Protein AF-A0A1X2G363-F1 (afdb_monomer)

Sequence (254 aa):
MNCLKILRSSNQPKQTAALLKTRTLFTSAPSLSQDEQPHVQENCTAELPSEPVRVSRRRRKFHEWVKNDGDKFTRSSEGTTNYLGANPFPNNPLFQPRPPLSDAKREELYQLYVSDPNTWSIRQLAVRFGYSLKRIEAILKLKVTEKEQEAKGVPLQRQFTKGMEQYMGADQPVEQLQEPLIDIFPNVGKPRMQMLEESATFTTKDASEVLNRKPYRQLEKRAIALEEAKFESHETLRQGGSKYLILDTSKSNN

Mean predicted aligned error: 14.43 Å

Radius of gyration: 32.66 Å; Cα contacts (8 Å, |Δi|>4): 134; chains: 1; bounding box: 99×51×83 Å

InterPro domains:
  IPR021036 Small ribosomal subunit protein mS45 [PTHR28158] (12-221)

Organism: NCBI:txid101127

Structure (mmCIF, N/CA/C/O backbone):
data_AF-A0A1X2G363-F1
#
_entry.id   AF-A0A1X2G363-F1
#
loop_
_atom_site.group_PDB
_atom_site.id
_atom_site.type_symbol
_atom_site.label_atom_id
_atom_site.label_alt_id
_atom_site.label_comp_id
_atom_site.label_asym_id
_atom_site.label_entity_id
_atom_site.label_seq_id
_atom_site.pdbx_PDB_ins_code
_atom_site.Cartn_x
_atom_site.Cartn_y
_atom_site.Cartn_z
_atom_site.occupancy
_atom_site.B_iso_or_equiv
_atom_site.auth_seq_id
_atom_site.auth_comp_id
_atom_site.auth_asym_id
_atom_site.auth_atom_id
_atom_site.pdbx_PDB_model_num
ATOM 1 N N . MET A 1 1 ? 60.422 -36.045 4.630 1.00 39.97 1 MET A N 1
ATOM 2 C CA . MET A 1 1 ? 60.329 -34.582 4.793 1.00 39.97 1 MET A CA 1
ATOM 3 C C . MET A 1 1 ? 58.860 -34.179 4.852 1.00 39.97 1 MET A C 1
ATOM 5 O O . MET A 1 1 ? 58.140 -34.367 3.887 1.00 39.97 1 MET A O 1
ATOM 9 N N . ASN A 1 2 ? 58.451 -33.755 6.048 1.00 44.16 2 ASN A N 1
ATOM 10 C CA . ASN A 1 2 ? 57.339 -32.891 6.469 1.00 44.16 2 ASN A CA 1
ATOM 11 C C . ASN A 1 2 ? 56.008 -32.899 5.695 1.00 44.16 2 ASN A C 1
ATOM 13 O O . ASN A 1 2 ? 55.819 -32.179 4.721 1.00 44.16 2 ASN A O 1
ATOM 17 N N . CYS A 1 3 ? 55.035 -33.608 6.276 1.00 38.00 3 CYS A N 1
ATOM 18 C CA . CYS A 1 3 ? 53.606 -33.455 6.024 1.00 38.00 3 CYS A CA 1
ATOM 19 C C . CYS A 1 3 ? 53.019 -32.542 7.123 1.00 38.00 3 CYS A C 1
ATOM 21 O O . CYS A 1 3 ? 52.849 -32.966 8.267 1.00 38.00 3 CYS A O 1
ATOM 23 N N . LEU A 1 4 ? 52.784 -31.267 6.801 1.00 41.75 4 LEU A N 1
ATOM 24 C CA . LEU A 1 4 ? 52.178 -30.276 7.698 1.00 41.75 4 LEU A CA 1
ATOM 25 C C . LEU A 1 4 ? 50.659 -30.497 7.763 1.00 41.75 4 LEU A C 1
ATOM 27 O O . LEU A 1 4 ? 49.922 -30.144 6.845 1.00 41.75 4 LEU A O 1
ATOM 31 N N . LYS A 1 5 ? 50.188 -31.087 8.866 1.00 43.59 5 LYS A N 1
ATOM 32 C CA . LYS A 1 5 ? 48.764 -31.174 9.210 1.00 43.59 5 LYS A CA 1
ATOM 33 C C . LYS A 1 5 ? 48.329 -29.871 9.886 1.00 43.59 5 LYS A C 1
ATOM 35 O O . LYS A 1 5 ? 48.758 -29.575 10.997 1.00 43.59 5 LYS A O 1
ATOM 40 N N . ILE A 1 6 ? 47.460 -29.112 9.224 1.00 45.41 6 ILE A N 1
ATOM 41 C CA . ILE A 1 6 ? 46.777 -27.949 9.802 1.00 45.41 6 ILE A CA 1
ATOM 42 C C . ILE A 1 6 ? 45.598 -28.458 10.644 1.00 45.41 6 ILE A C 1
ATOM 44 O O . ILE A 1 6 ? 44.652 -29.048 10.122 1.00 45.41 6 ILE A O 1
ATOM 48 N N . LEU A 1 7 ? 45.670 -28.239 11.957 1.00 43.59 7 LEU A N 1
ATOM 49 C CA . LEU A 1 7 ? 44.605 -28.515 12.922 1.00 43.59 7 LEU A CA 1
ATOM 50 C C . LEU A 1 7 ? 43.469 -27.493 12.749 1.00 43.59 7 LEU A C 1
ATOM 52 O O . LEU A 1 7 ? 43.664 -26.295 12.947 1.00 43.59 7 LEU A O 1
ATOM 56 N N . ARG A 1 8 ? 42.265 -27.963 12.397 1.00 38.91 8 ARG A N 1
ATOM 57 C CA . ARG A 1 8 ? 41.034 -27.161 12.469 1.00 38.91 8 ARG A CA 1
ATOM 58 C C . ARG A 1 8 ? 40.574 -27.085 13.925 1.00 38.91 8 ARG A C 1
ATOM 60 O O . ARG A 1 8 ? 40.189 -28.093 14.508 1.00 38.91 8 ARG A O 1
ATOM 67 N N . SER A 1 9 ? 40.603 -25.880 14.486 1.00 39.00 9 SER A N 1
ATOM 68 C CA . SER A 1 9 ? 40.013 -25.560 15.787 1.00 39.00 9 SER A CA 1
ATOM 69 C C . SER A 1 9 ? 38.484 -25.592 15.685 1.00 39.00 9 SER A C 1
ATOM 71 O O . SER A 1 9 ? 37.873 -24.770 15.002 1.00 39.00 9 SER A O 1
ATOM 73 N N . SER A 1 10 ? 37.874 -26.586 16.329 1.00 39.94 10 SER A N 1
ATOM 74 C CA . SER A 1 10 ? 36.428 -26.713 16.511 1.00 39.94 10 SER A CA 1
ATOM 75 C C . SER A 1 10 ? 36.000 -25.840 17.692 1.00 39.94 10 SER A C 1
ATOM 77 O O . SER A 1 10 ? 36.157 -26.237 18.846 1.00 39.94 10 SER A O 1
ATOM 79 N N . ASN A 1 11 ? 35.439 -24.666 17.409 1.00 38.22 11 ASN A N 1
ATOM 80 C CA . ASN A 1 11 ? 34.808 -23.813 18.413 1.00 38.22 11 ASN A CA 1
ATOM 81 C C . ASN A 1 11 ? 33.332 -24.225 18.562 1.00 38.22 11 ASN A C 1
ATOM 83 O O . ASN A 1 11 ? 32.492 -23.872 17.737 1.00 38.22 11 ASN A O 1
ATOM 87 N N . GLN A 1 12 ? 33.029 -25.018 19.590 1.00 44.81 12 GLN A N 1
ATOM 88 C CA . GLN A 1 12 ? 31.664 -25.354 20.011 1.00 44.81 12 GLN A CA 1
ATOM 89 C C . GLN A 1 12 ? 31.206 -24.349 21.084 1.00 44.81 12 GLN A C 1
ATOM 91 O O . GLN A 1 12 ? 31.951 -24.120 22.043 1.00 44.81 12 GLN A O 1
ATOM 96 N N . PRO A 1 13 ? 30.000 -23.761 20.991 1.00 42.47 13 PRO A N 1
ATOM 97 C CA . PRO A 1 13 ? 29.452 -22.955 22.073 1.00 42.47 13 PRO A CA 1
ATOM 98 C C . PRO A 1 13 ? 28.960 -23.854 23.218 1.00 42.47 13 PRO A C 1
ATOM 100 O O . PRO A 1 13 ? 28.149 -24.759 23.029 1.00 42.47 13 PRO A O 1
ATOM 103 N N . LYS A 1 14 ? 29.446 -23.577 24.432 1.00 43.34 14 LYS A N 1
ATOM 104 C CA . LYS A 1 14 ? 28.974 -24.193 25.678 1.00 43.34 14 LYS A CA 1
ATOM 105 C C . LYS A 1 14 ? 27.525 -23.765 25.928 1.00 43.34 14 LYS A C 1
ATOM 107 O O . LYS A 1 14 ? 27.272 -22.596 26.206 1.00 43.34 14 LYS A O 1
ATOM 112 N N . GLN A 1 15 ? 26.587 -24.704 25.843 1.00 39.25 15 GLN A N 1
ATOM 113 C CA . GLN A 1 15 ? 25.217 -24.500 26.306 1.00 39.25 15 GLN A CA 1
ATOM 114 C C . GLN A 1 15 ? 25.206 -24.567 27.837 1.00 39.25 15 GLN A C 1
ATOM 116 O O . GLN A 1 15 ? 25.448 -25.618 28.427 1.00 39.25 15 GLN A O 1
ATOM 121 N N . THR A 1 16 ? 24.958 -23.437 28.492 1.00 42.84 16 THR A N 1
ATOM 122 C CA . THR A 1 16 ? 24.636 -23.384 29.917 1.00 42.84 16 THR A CA 1
ATOM 123 C C . THR A 1 16 ? 23.138 -23.631 30.082 1.00 42.84 16 THR A C 1
ATOM 125 O O . THR A 1 16 ? 22.306 -22.797 29.731 1.00 42.84 16 THR A O 1
ATOM 128 N N . ALA A 1 17 ? 22.780 -24.805 30.600 1.00 39.03 17 ALA A N 1
ATOM 129 C CA . ALA A 1 17 ? 21.407 -25.137 30.952 1.00 39.03 17 ALA A CA 1
ATOM 130 C C . ALA A 1 17 ? 20.969 -24.313 32.177 1.00 39.03 17 ALA A C 1
ATOM 132 O O . ALA A 1 17 ? 21.346 -24.610 33.310 1.00 39.03 17 ALA A O 1
ATOM 133 N N . ALA A 1 18 ? 20.185 -23.258 31.951 1.00 40.09 18 ALA A N 1
ATOM 134 C CA . ALA A 1 18 ? 19.474 -22.555 33.010 1.00 40.09 18 ALA A CA 1
ATOM 135 C C . ALA A 1 18 ? 18.173 -23.308 33.328 1.00 40.09 18 ALA A C 1
ATOM 137 O O . ALA A 1 18 ? 17.283 -23.443 32.489 1.00 40.09 18 ALA A O 1
ATOM 138 N N . LEU A 1 19 ? 18.088 -23.813 34.557 1.00 40.41 19 LEU A N 1
ATOM 139 C CA . LEU A 1 19 ? 16.942 -24.509 35.131 1.00 40.41 19 LEU A CA 1
ATOM 140 C C . LEU A 1 19 ? 15.726 -23.563 35.208 1.00 40.41 19 LEU A C 1
ATOM 142 O O . LEU A 1 19 ? 15.632 -22.715 36.097 1.00 40.41 19 LEU A O 1
ATOM 146 N N . LEU A 1 20 ? 14.788 -23.699 34.270 1.00 39.03 20 LEU A N 1
ATOM 147 C CA . LEU A 1 20 ? 13.495 -23.012 34.285 1.00 39.03 20 LEU A CA 1
ATOM 148 C C . LEU A 1 20 ? 12.636 -23.566 35.434 1.00 39.03 20 LEU A C 1
ATOM 150 O O . LEU A 1 20 ? 12.048 -24.639 35.330 1.00 39.03 20 LEU A O 1
ATOM 154 N N . LYS A 1 21 ? 12.541 -22.821 36.541 1.00 40.81 21 LYS A N 1
ATOM 155 C CA . LYS A 1 21 ? 11.499 -23.031 37.557 1.00 40.81 21 LYS A CA 1
ATOM 156 C C . LYS A 1 21 ? 10.152 -22.615 36.967 1.00 40.81 21 LYS A C 1
ATOM 158 O O . LYS A 1 21 ? 9.818 -21.432 36.934 1.00 40.81 21 LYS A O 1
ATOM 163 N N . THR A 1 22 ? 9.371 -23.586 36.514 1.00 40.78 22 THR A N 1
ATOM 164 C CA . THR A 1 22 ? 7.964 -23.406 36.153 1.00 40.78 22 THR A CA 1
ATOM 165 C C . THR A 1 22 ? 7.162 -23.036 37.402 1.00 40.78 22 THR A C 1
ATOM 167 O O . THR A 1 22 ? 6.914 -23.875 38.265 1.00 40.78 22 THR A O 1
ATOM 170 N N . ARG A 1 23 ? 6.755 -21.767 37.522 1.00 38.72 23 ARG A N 1
ATOM 171 C CA . ARG A 1 23 ? 5.693 -21.356 38.450 1.00 38.72 23 ARG A CA 1
ATOM 172 C C . ARG A 1 23 ? 4.356 -21.782 37.848 1.00 38.72 23 ARG A C 1
ATOM 174 O O . ARG A 1 23 ? 3.816 -21.104 36.982 1.00 38.72 23 ARG A O 1
ATOM 181 N N . THR A 1 24 ? 3.839 -22.913 38.306 1.00 36.91 24 THR A N 1
ATOM 182 C CA . THR A 1 24 ? 2.446 -23.319 38.110 1.00 36.91 24 THR A CA 1
ATOM 183 C C . THR A 1 24 ? 1.538 -22.336 38.848 1.00 36.91 24 THR A C 1
ATOM 185 O O . THR A 1 24 ? 1.529 -22.300 40.079 1.00 36.91 24 THR A O 1
ATOM 188 N N . LEU A 1 25 ? 0.797 -21.509 38.109 1.00 41.19 25 LEU A N 1
ATOM 189 C CA . LEU A 1 25 ? -0.322 -20.750 38.660 1.00 41.19 25 LEU A CA 1
ATOM 190 C C . LEU A 1 25 ? -1.520 -21.699 38.749 1.00 41.19 25 LEU A C 1
ATOM 192 O O . LEU A 1 25 ? -2.172 -21.981 37.748 1.00 41.19 25 LEU A O 1
ATOM 196 N N . PHE A 1 26 ? -1.778 -22.219 39.948 1.00 33.12 26 PHE A N 1
ATOM 197 C CA . PHE A 1 26 ? -3.044 -22.871 40.267 1.00 33.12 26 PHE A CA 1
ATOM 198 C C . PHE A 1 26 ? -4.146 -21.806 40.258 1.00 33.12 26 PHE A C 1
ATOM 200 O O . PHE A 1 26 ? -4.195 -20.937 41.126 1.00 33.12 26 PHE A O 1
ATOM 207 N N . THR A 1 27 ? -5.010 -21.862 39.249 1.00 40.41 27 THR A N 1
ATOM 208 C CA . THR A 1 27 ? -6.308 -21.189 39.243 1.00 40.41 27 THR A CA 1
ATOM 209 C C . THR A 1 27 ? -7.344 -22.219 39.675 1.00 40.41 27 THR A C 1
ATOM 211 O O . THR A 1 27 ? -7.702 -23.125 38.931 1.00 40.41 27 THR A O 1
ATOM 214 N N . SER A 1 28 ? -7.762 -22.143 40.935 1.00 38.78 28 SER A N 1
ATOM 215 C CA . SER A 1 28 ? -8.939 -22.854 41.422 1.00 38.78 28 SER A CA 1
ATOM 216 C C . SER A 1 28 ? -10.126 -21.900 41.323 1.00 38.78 28 SER A C 1
ATOM 218 O O . SER A 1 28 ? -10.272 -21.003 42.154 1.00 38.78 28 SER A O 1
ATOM 220 N N . ALA A 1 29 ? -10.951 -22.065 40.293 1.00 43.94 29 ALA A N 1
ATOM 221 C CA . ALA A 1 29 ? -12.314 -21.548 40.308 1.00 43.94 29 ALA A CA 1
ATOM 222 C C . ALA A 1 29 ? -13.173 -22.524 41.133 1.00 43.94 29 ALA A C 1
ATOM 224 O O . ALA A 1 29 ? -13.154 -23.718 40.823 1.00 43.94 29 ALA A O 1
ATOM 225 N N . PRO A 1 30 ? -13.900 -22.089 42.176 1.00 43.62 30 PRO A N 1
ATOM 226 C CA . PRO A 1 30 ? -14.860 -22.964 42.826 1.00 43.62 30 PRO A CA 1
ATOM 227 C C . PRO A 1 30 ? -16.136 -23.037 41.981 1.00 43.62 30 PRO A C 1
ATOM 229 O O . PRO A 1 30 ? -16.701 -22.021 41.575 1.00 43.62 30 PRO A O 1
ATOM 232 N N . SER A 1 31 ? -16.560 -24.267 41.700 1.00 38.66 31 SER A N 1
ATOM 233 C CA . SER A 1 31 ? -17.827 -24.594 41.058 1.00 38.66 31 SER A CA 1
ATOM 234 C C . SER A 1 31 ? -18.994 -24.291 41.993 1.00 38.66 31 SER A C 1
ATOM 236 O O . SER A 1 31 ? -19.019 -24.745 43.137 1.00 38.66 31 SER A O 1
ATOM 238 N N . LEU A 1 32 ? -19.975 -23.567 41.465 1.00 35.88 32 LEU A N 1
ATOM 239 C CA . LEU A 1 32 ? -21.274 -23.313 42.072 1.00 35.88 32 LEU A CA 1
ATOM 240 C C . LEU A 1 32 ? -22.030 -24.645 42.234 1.00 35.88 32 LEU A C 1
ATOM 242 O O . LEU A 1 32 ? -22.384 -25.275 41.241 1.00 35.88 32 LEU A O 1
ATOM 246 N N . SER A 1 33 ? -22.244 -25.082 43.474 1.00 38.56 33 SER A N 1
ATOM 247 C CA . SER A 1 33 ? -23.199 -26.139 43.828 1.00 38.56 33 SER A CA 1
ATOM 248 C C . SER A 1 33 ? -24.247 -25.515 44.738 1.00 38.56 33 SER A C 1
ATOM 250 O O . SER A 1 33 ? -23.901 -24.813 45.687 1.00 38.56 33 SER A O 1
ATOM 252 N N . GLN A 1 34 ? -25.506 -25.702 44.362 1.00 43.12 34 GLN A N 1
ATOM 253 C CA . GLN A 1 34 ? -26.677 -25.264 45.104 1.00 43.12 34 GLN A CA 1
ATOM 254 C C . GLN A 1 34 ? -26.872 -26.122 46.361 1.00 43.12 34 GLN A C 1
ATOM 256 O O . GLN A 1 34 ? -26.422 -27.265 46.412 1.00 43.12 34 GLN A O 1
ATOM 261 N N . ASP A 1 35 ? -27.601 -25.513 47.292 1.00 36.66 35 ASP A N 1
ATOM 262 C CA . ASP A 1 35 ? -28.366 -26.079 48.404 1.00 36.66 35 ASP A CA 1
ATOM 263 C C . ASP A 1 35 ? -27.859 -25.882 49.844 1.00 36.66 35 ASP A C 1
ATOM 265 O O . ASP A 1 35 ? -26.724 -26.174 50.213 1.00 36.66 35 ASP A O 1
ATOM 269 N N . GLU A 1 36 ? -28.844 -25.411 50.625 1.00 33.44 36 GLU A N 1
ATOM 270 C CA . GLU A 1 36 ? -29.002 -25.352 52.082 1.00 33.44 36 GLU A CA 1
ATOM 271 C C . GLU A 1 36 ? -28.587 -24.039 52.776 1.00 33.44 36 GLU A C 1
ATOM 273 O O . GLU A 1 36 ? -27.445 -23.799 53.172 1.00 33.44 36 GLU A O 1
ATOM 278 N N . GLN A 1 37 ? -29.600 -23.185 52.974 1.00 38.47 37 GLN A N 1
ATOM 279 C CA . GLN A 1 37 ? -29.586 -22.080 53.930 1.00 38.47 37 GLN A CA 1
ATOM 280 C C . GLN A 1 37 ? -29.626 -22.603 55.371 1.00 38.47 37 GLN A C 1
ATOM 282 O O . GLN A 1 37 ? -30.396 -23.513 55.675 1.00 38.47 37 GLN A O 1
ATOM 287 N N . PRO A 1 38 ? -28.994 -21.874 56.303 1.00 35.34 38 PRO A N 1
ATOM 288 C CA . PRO A 1 38 ? -29.654 -21.598 57.562 1.00 35.34 38 PRO A CA 1
ATOM 289 C C . PRO A 1 38 ? -29.838 -20.093 57.758 1.00 35.34 38 PRO A C 1
ATOM 291 O O . PRO A 1 38 ? -28.956 -19.272 57.515 1.00 35.34 38 PRO A O 1
ATOM 294 N N . HIS A 1 39 ? -31.041 -19.773 58.212 1.00 42.25 39 HIS A N 1
ATOM 295 C CA . HIS A 1 39 ? -31.540 -18.480 58.645 1.00 42.25 39 HIS A CA 1
ATOM 296 C C . HIS A 1 39 ? -30.546 -17.785 59.595 1.00 42.25 39 HIS A C 1
ATOM 298 O O . HIS A 1 39 ? -30.473 -18.106 60.781 1.00 42.25 39 HIS A O 1
ATOM 304 N N . VAL A 1 40 ? -29.800 -16.802 59.084 1.00 38.06 40 VAL A N 1
ATOM 305 C CA . VAL A 1 40 ? -29.026 -15.859 59.901 1.00 38.06 40 VAL A CA 1
ATOM 306 C C . VAL A 1 40 ? -29.743 -14.519 59.863 1.00 38.06 40 VAL A C 1
ATOM 308 O O . VAL A 1 40 ? -30.109 -14.012 58.809 1.00 38.06 40 VAL A O 1
ATOM 311 N N . GLN A 1 41 ? -30.013 -14.025 61.063 1.00 41.94 41 GLN A N 1
ATOM 312 C CA . GLN A 1 41 ? -30.747 -12.813 61.388 1.00 41.94 41 GLN A CA 1
ATOM 313 C C . GLN A 1 41 ? -30.237 -11.609 60.585 1.00 41.94 41 GLN A C 1
ATOM 315 O O . GLN A 1 41 ? -29.028 -11.406 60.457 1.00 41.94 41 GLN A O 1
ATOM 320 N N . GLU A 1 42 ? -31.174 -10.804 60.080 1.00 47.88 42 GLU A N 1
ATOM 321 C CA . GLU A 1 42 ? -30.920 -9.491 59.489 1.00 47.88 42 GLU A CA 1
ATOM 322 C C . GLU A 1 42 ? -30.305 -8.559 60.541 1.00 47.88 42 GLU A C 1
ATOM 324 O O . GLU A 1 42 ? -30.987 -7.789 61.212 1.00 47.88 42 GLU A O 1
ATOM 329 N N . ASN A 1 43 ? -28.985 -8.617 60.690 1.00 36.88 43 ASN A N 1
ATOM 330 C CA . ASN A 1 43 ? -28.239 -7.503 61.241 1.00 36.88 43 ASN A CA 1
ATOM 331 C C . ASN A 1 43 ? -27.954 -6.541 60.093 1.00 36.88 43 ASN A C 1
ATOM 333 O O . ASN A 1 43 ? -27.058 -6.774 59.276 1.00 36.88 43 ASN A O 1
ATOM 337 N N . CYS A 1 44 ? -28.727 -5.452 60.062 1.00 41.41 44 CYS A N 1
ATOM 338 C CA . CYS A 1 44 ? -28.408 -4.204 59.380 1.00 41.41 44 CYS A CA 1
ATOM 339 C C . CYS A 1 44 ? -26.977 -3.788 59.733 1.00 41.41 44 CYS A C 1
ATOM 341 O O . CYS A 1 44 ? -26.727 -3.066 60.698 1.00 41.41 44 CYS A O 1
ATOM 343 N N . THR A 1 45 ? -26.019 -4.275 58.952 1.00 40.50 45 THR A N 1
ATOM 344 C CA . THR A 1 45 ? -24.641 -3.822 59.017 1.00 40.50 45 THR A CA 1
ATOM 345 C C . THR A 1 45 ? -24.627 -2.533 58.222 1.00 40.50 45 THR A C 1
ATOM 347 O O . THR A 1 45 ? -24.583 -2.556 56.995 1.00 40.50 45 THR A O 1
ATOM 350 N N . ALA A 1 46 ? -24.777 -1.412 58.927 1.00 51.91 46 ALA A N 1
ATOM 351 C CA . ALA A 1 46 ? -24.537 -0.091 58.373 1.00 51.91 46 ALA A CA 1
ATOM 352 C C . ALA A 1 46 ? -23.232 -0.142 57.569 1.00 51.91 46 ALA A C 1
ATOM 354 O O . ALA A 1 46 ? -22.195 -0.525 58.119 1.00 51.91 46 ALA A O 1
ATOM 355 N N . GLU A 1 47 ? -23.299 0.178 56.273 1.00 56.94 47 GLU A N 1
ATOM 356 C CA . GLU A 1 47 ? -22.122 0.250 55.415 1.00 56.94 47 GLU A CA 1
ATOM 357 C C . GLU A 1 47 ? -21.175 1.312 55.977 1.00 56.94 47 GLU A C 1
ATOM 359 O O . GLU A 1 47 ? -21.308 2.514 55.742 1.00 56.94 47 GLU A O 1
ATOM 364 N N . LEU A 1 48 ? -20.226 0.851 56.789 1.00 55.81 48 LEU A N 1
ATOM 365 C CA . LEU A 1 48 ? -19.040 1.600 57.152 1.00 55.81 48 LEU A CA 1
ATOM 366 C C . LEU A 1 48 ? -18.354 1.996 55.841 1.00 55.81 48 LEU A C 1
ATOM 368 O O . LEU A 1 48 ? -18.136 1.118 55.001 1.00 55.81 48 LEU A O 1
ATOM 372 N N . PRO A 1 49 ? -18.013 3.281 55.638 1.00 57.25 49 PRO A N 1
ATOM 373 C CA . PRO A 1 49 ? -17.370 3.720 54.411 1.00 57.25 49 PRO A CA 1
ATOM 374 C C . PRO A 1 49 ? -16.089 2.906 54.230 1.00 57.25 49 PRO A C 1
ATOM 376 O O . PRO A 1 49 ? -15.153 3.028 55.021 1.00 57.25 49 PRO A O 1
ATOM 379 N N . SER A 1 50 ? -16.074 2.031 53.220 1.00 65.12 50 SER A N 1
ATOM 380 C CA . SER A 1 50 ? -14.923 1.189 52.911 1.00 65.12 50 SER A CA 1
ATOM 381 C C . SER A 1 50 ? -13.703 2.093 52.772 1.00 65.12 50 SER A C 1
ATOM 383 O O . SER A 1 50 ? -13.722 3.004 51.936 1.00 65.12 50 SER A O 1
ATOM 385 N N . GLU A 1 51 ? -12.675 1.889 53.602 1.00 65.38 51 GLU A N 1
ATOM 386 C CA . GLU A 1 51 ? -11.489 2.741 53.563 1.00 65.38 51 GLU A CA 1
ATOM 387 C C . GLU A 1 51 ? -10.952 2.832 52.129 1.00 65.38 51 GLU A C 1
ATOM 389 O O . GLU A 1 51 ? -10.891 1.813 51.428 1.00 65.38 51 GLU A O 1
ATOM 394 N N . PRO A 1 52 ? -10.564 4.033 51.659 1.00 71.31 52 PRO A N 1
ATOM 395 C CA . PRO A 1 52 ? -10.125 4.202 50.289 1.00 71.31 52 PRO A CA 1
ATOM 396 C C . PRO A 1 52 ? -8.938 3.277 50.038 1.00 71.31 52 PRO A C 1
ATOM 398 O O . PRO A 1 52 ? -7.892 3.387 50.686 1.00 71.31 52 PRO A O 1
ATOM 401 N N . VAL A 1 53 ? -9.110 2.358 49.084 1.00 76.88 53 VAL A N 1
ATOM 402 C CA . VAL A 1 53 ? -8.072 1.419 48.651 1.00 76.88 53 VAL A CA 1
ATOM 403 C C . VAL A 1 53 ? -6.776 2.200 48.457 1.00 76.88 53 VAL A C 1
ATOM 405 O O . VAL A 1 53 ? -6.706 3.100 47.616 1.00 76.88 53 VAL A O 1
ATOM 408 N N . ARG A 1 54 ? -5.745 1.883 49.252 1.00 80.19 54 ARG A N 1
ATOM 409 C CA . ARG A 1 54 ? -4.462 2.598 49.231 1.00 80.19 54 ARG A CA 1
ATOM 410 C C . ARG A 1 54 ? -3.797 2.411 47.868 1.00 80.19 54 ARG A C 1
ATOM 412 O O . ARG A 1 54 ? -3.109 1.425 47.614 1.00 80.19 54 ARG A O 1
ATOM 419 N N . VAL A 1 55 ? -4.020 3.360 46.964 1.00 86.31 55 VAL A N 1
ATOM 420 C CA . VAL A 1 55 ? -3.469 3.314 45.610 1.00 86.31 55 VAL A CA 1
ATOM 421 C C . VAL A 1 55 ? -1.963 3.542 45.634 1.00 86.31 55 VAL A C 1
ATOM 423 O O . VAL A 1 55 ? -1.447 4.427 46.317 1.00 86.31 55 VAL A O 1
ATOM 426 N N . SER A 1 56 ? -1.230 2.753 44.848 1.00 93.88 56 SER A N 1
ATOM 427 C CA . SER A 1 56 ? 0.211 2.948 44.702 1.00 93.88 56 SER A CA 1
ATOM 428 C C . SER A 1 56 ? 0.521 4.329 44.107 1.00 93.88 56 SER A C 1
ATOM 430 O O . SER A 1 56 ? -0.258 4.885 43.328 1.00 93.88 56 SER A O 1
ATOM 432 N N . ARG A 1 57 ? 1.709 4.876 44.408 1.00 94.00 57 ARG A N 1
ATOM 433 C CA . ARG A 1 57 ? 2.162 6.162 43.840 1.00 94.00 57 ARG A CA 1
ATOM 434 C C . ARG A 1 57 ? 2.112 6.175 42.306 1.00 94.00 57 ARG A C 1
ATOM 436 O O . ARG A 1 57 ? 1.732 7.185 41.722 1.00 94.00 57 ARG A O 1
ATOM 443 N N . ARG A 1 58 ? 2.465 5.053 41.662 1.00 95.56 58 ARG A N 1
ATOM 444 C CA . ARG A 1 58 ? 2.397 4.898 40.197 1.00 95.56 58 ARG A CA 1
ATOM 445 C C . ARG A 1 58 ? 0.956 4.957 39.698 1.00 95.56 58 ARG A C 1
ATOM 447 O O . ARG A 1 58 ? 0.688 5.665 38.737 1.00 95.56 58 ARG A O 1
ATOM 454 N N . ARG A 1 59 ? 0.029 4.278 40.386 1.00 94.69 59 ARG A N 1
ATOM 455 C CA . ARG A 1 59 ? -1.398 4.310 40.045 1.00 94.69 59 ARG A CA 1
ATOM 456 C C . ARG A 1 59 ? -1.955 5.727 40.154 1.00 94.69 59 ARG A C 1
ATOM 458 O O . ARG A 1 59 ? -2.661 6.146 39.249 1.00 94.69 59 ARG A O 1
ATOM 465 N N . ARG A 1 60 ? -1.592 6.490 41.191 1.00 94.81 60 ARG A N 1
ATOM 466 C CA . ARG A 1 60 ? -2.013 7.895 41.323 1.00 94.81 60 ARG A CA 1
ATOM 467 C C . ARG A 1 60 ? -1.521 8.762 40.159 1.00 94.81 60 ARG A C 1
ATOM 469 O O . ARG A 1 60 ? -2.341 9.425 39.541 1.00 94.81 60 ARG A O 1
ATOM 476 N N . LYS A 1 61 ? -0.227 8.688 39.818 1.00 96.00 61 LYS A N 1
ATOM 477 C CA . LYS A 1 61 ? 0.339 9.416 38.665 1.00 96.00 61 LYS A CA 1
ATOM 478 C C . LYS A 1 61 ? -0.326 9.033 37.340 1.00 96.00 61 LYS A C 1
ATOM 480 O O . LYS A 1 61 ? -0.540 9.887 36.493 1.00 96.00 61 LYS A O 1
ATOM 485 N N . PHE A 1 62 ? -0.668 7.757 37.165 1.00 95.19 62 PHE A N 1
ATOM 486 C CA . PHE A 1 62 ? -1.407 7.304 35.989 1.00 95.19 62 PHE A CA 1
ATOM 487 C C . PHE A 1 62 ? -2.797 7.946 35.906 1.00 95.19 62 PHE A C 1
ATOM 489 O O . PHE A 1 62 ? -3.143 8.471 34.860 1.00 95.19 62 PHE A O 1
ATOM 496 N N . HIS A 1 63 ? -3.574 7.959 36.995 1.00 95.25 63 HIS A N 1
ATOM 497 C CA . HIS A 1 63 ? -4.907 8.581 36.983 1.00 95.25 63 HIS A CA 1
ATOM 498 C C . HIS A 1 63 ? -4.831 10.101 36.790 1.00 95.25 63 HIS A C 1
ATOM 500 O O . HIS A 1 63 ? -5.688 10.670 36.125 1.00 95.25 63 HIS A O 1
ATOM 506 N N . GLU A 1 64 ? -3.800 10.746 37.339 1.00 96.31 64 GLU A N 1
ATOM 507 C CA . GLU A 1 64 ? -3.505 12.160 37.090 1.00 96.31 64 GLU A CA 1
ATOM 508 C C . GLU A 1 64 ? -3.250 12.420 35.598 1.00 96.31 64 GLU A C 1
ATOM 510 O O . GLU A 1 64 ? -3.848 13.326 35.028 1.00 96.31 64 GLU A O 1
ATOM 515 N N . TRP A 1 65 ? -2.451 11.575 34.938 1.00 95.25 65 TRP A N 1
ATOM 516 C CA . TRP A 1 65 ? -2.228 11.666 33.494 1.00 95.25 65 TRP A CA 1
ATOM 517 C C . TRP A 1 65 ? -3.499 11.383 32.683 1.00 95.25 65 TRP A C 1
ATOM 519 O O . TRP A 1 65 ? -3.830 12.171 31.807 1.00 95.25 65 TRP A O 1
ATOM 529 N N . VAL A 1 66 ? -4.245 10.315 32.999 1.00 96.00 66 VAL A N 1
ATOM 530 C CA . VAL A 1 66 ? -5.497 9.956 32.303 1.00 96.00 66 VAL A CA 1
ATOM 531 C C . VAL A 1 66 ? -6.519 11.088 32.368 1.00 96.00 66 VAL A C 1
ATOM 533 O O . VAL A 1 66 ? -7.194 11.342 31.380 1.00 96.00 66 VAL A O 1
ATOM 536 N N . LYS A 1 67 ? -6.619 11.777 33.510 1.00 95.31 67 LYS A N 1
ATOM 537 C CA . LYS A 1 67 ? -7.543 12.902 33.693 1.00 95.31 67 LYS A CA 1
ATOM 538 C C . LYS A 1 67 ? -7.102 14.170 32.951 1.00 95.31 67 LYS A C 1
ATOM 540 O O . LYS A 1 67 ? -7.951 14.971 32.581 1.00 95.31 67 LYS A O 1
ATOM 545 N N . ASN A 1 68 ? -5.795 14.361 32.789 1.00 93.69 68 ASN A N 1
ATOM 546 C CA . ASN A 1 68 ? -5.218 15.516 32.111 1.00 93.69 68 ASN A CA 1
ATOM 547 C C . ASN A 1 68 ? -4.959 15.163 30.632 1.00 93.69 68 ASN A C 1
ATOM 549 O O . ASN A 1 68 ? -5.886 15.083 29.832 1.00 93.69 68 ASN A O 1
ATOM 553 N N . ASP A 1 69 ? -3.702 14.892 30.274 1.00 91.81 69 ASP A N 1
ATOM 554 C CA . ASP A 1 69 ? -3.249 14.639 28.900 1.00 91.81 69 ASP A CA 1
ATOM 555 C C . ASP A 1 69 ? -3.862 13.397 28.243 1.00 91.81 69 ASP A C 1
ATOM 557 O O . ASP A 1 69 ? -3.829 13.276 27.020 1.00 91.81 69 ASP A O 1
ATOM 561 N N . GLY A 1 70 ? -4.341 12.439 29.035 1.00 92.44 70 GLY A N 1
ATOM 562 C CA . GLY A 1 70 ? -4.910 11.189 28.545 1.00 92.44 70 GLY A CA 1
ATOM 563 C C . GLY A 1 70 ? -6.356 11.312 28.068 1.00 92.44 70 GLY A C 1
ATOM 564 O O . GLY A 1 70 ? -6.791 10.478 27.276 1.00 92.44 70 GLY A O 1
ATOM 565 N N . ASP A 1 71 ? -7.081 12.354 28.487 1.00 92.62 71 ASP A N 1
ATOM 566 C CA . ASP A 1 71 ? -8.518 12.483 28.221 1.00 92.62 71 ASP A CA 1
ATOM 567 C C . ASP A 1 71 ? -8.819 12.616 26.720 1.00 92.62 71 ASP A C 1
ATOM 569 O O . ASP A 1 71 ? -9.788 12.047 26.211 1.00 92.62 71 ASP A O 1
ATOM 573 N N . LYS A 1 72 ? -7.903 13.243 25.966 1.00 90.50 72 LYS A N 1
ATOM 574 C CA . LYS A 1 72 ? -7.987 13.331 24.499 1.00 90.50 72 LYS A CA 1
ATOM 575 C C . LYS A 1 72 ? -8.024 11.973 23.800 1.00 90.50 72 LYS A C 1
ATOM 577 O O . LYS A 1 72 ? -8.453 11.916 22.656 1.00 90.50 72 LYS A O 1
ATOM 582 N N . PHE A 1 73 ? -7.553 10.902 24.440 1.00 91.56 73 PHE A N 1
ATOM 583 C CA . PHE A 1 73 ? -7.523 9.554 23.866 1.00 91.56 73 PHE A CA 1
ATOM 584 C C . PHE A 1 73 ? -8.698 8.685 24.318 1.00 91.56 73 PHE A C 1
ATOM 586 O O . PHE A 1 73 ? -8.821 7.550 23.861 1.00 91.56 73 PHE A O 1
ATOM 593 N N . THR A 1 74 ? -9.569 9.191 25.196 1.00 91.81 74 THR A N 1
ATOM 594 C CA . THR A 1 74 ? -10.771 8.472 25.642 1.00 91.81 74 THR A CA 1
ATOM 595 C C . THR A 1 74 ? -11.744 8.252 24.484 1.00 91.81 74 THR A C 1
ATOM 597 O O . THR A 1 74 ? -12.411 7.220 24.409 1.00 91.81 74 THR A O 1
ATOM 600 N N . ARG A 1 75 ? -11.831 9.227 23.572 1.00 88.69 75 ARG A N 1
ATOM 601 C CA . ARG A 1 75 ? -12.634 9.159 22.349 1.00 88.69 75 ARG A CA 1
ATOM 602 C C . ARG A 1 75 ? -11.740 9.376 21.135 1.00 88.69 75 ARG A C 1
ATOM 604 O O . ARG A 1 75 ? -10.771 10.129 21.186 1.00 88.69 75 ARG A O 1
ATOM 611 N N . SER A 1 76 ? -12.073 8.713 20.039 1.00 84.81 76 SER A N 1
ATOM 612 C CA . SER A 1 76 ? -11.370 8.898 18.773 1.00 84.81 76 SER A CA 1
ATOM 613 C C . SER A 1 76 ? -11.654 10.283 18.194 1.00 84.81 76 SER A C 1
ATOM 615 O O . SER A 1 76 ? -12.773 10.784 18.305 1.00 84.81 76 SER A O 1
ATOM 617 N N . SER A 1 77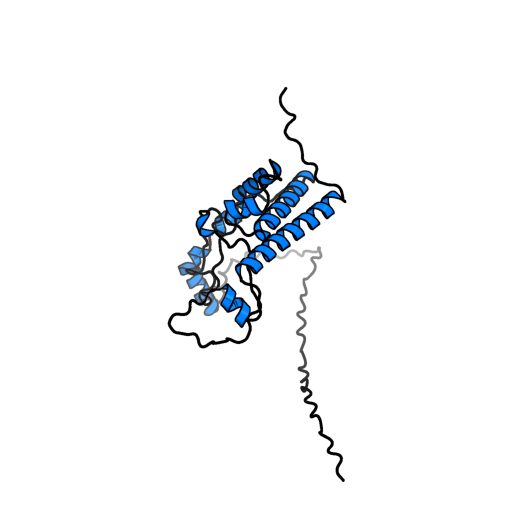 ? -10.662 10.880 17.536 1.00 83.38 77 SER A N 1
ATOM 618 C CA . SER A 1 77 ? -10.889 12.032 16.665 1.00 83.38 77 SER A CA 1
ATOM 619 C C . SER A 1 77 ? -11.574 11.577 15.380 1.00 83.38 77 SER A C 1
ATOM 621 O O . SER A 1 77 ? -11.231 10.539 14.814 1.00 83.38 77 SER A O 1
ATOM 623 N N . GLU A 1 78 ? -12.551 12.346 14.913 1.00 80.50 78 GLU A N 1
ATOM 624 C CA . GLU A 1 7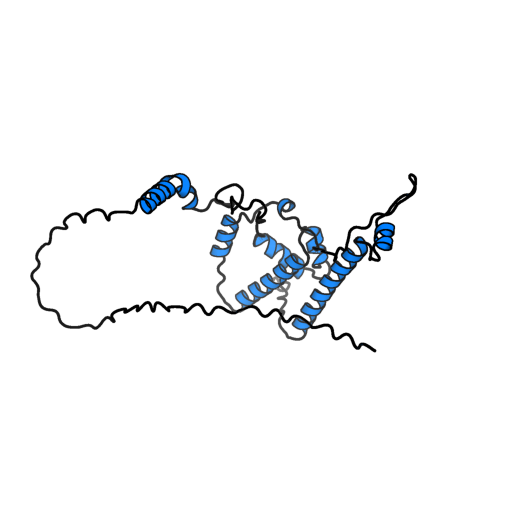8 ? -13.245 12.048 13.665 1.00 80.50 78 GLU A CA 1
ATOM 625 C C . GLU A 1 78 ? -12.386 12.468 12.462 1.00 80.50 78 GLU A C 1
ATOM 627 O O . GLU A 1 78 ? -11.859 13.580 12.427 1.00 80.50 78 GLU A O 1
ATOM 632 N N . GLY A 1 79 ? -12.210 11.574 11.484 1.00 80.19 79 GLY A N 1
ATOM 633 C CA . GLY A 1 79 ? -11.565 11.872 10.197 1.00 80.19 79 GLY A CA 1
ATOM 634 C C . GLY A 1 79 ? -10.039 12.016 10.232 1.00 80.19 79 GLY A C 1
ATOM 635 O O . GLY A 1 79 ? -9.420 12.202 9.188 1.00 80.19 79 GLY A O 1
ATOM 636 N N . THR A 1 80 ? -9.413 11.910 11.404 1.00 85.00 80 THR A N 1
ATOM 637 C CA . THR A 1 80 ? -7.957 12.018 11.579 1.00 85.00 80 THR A CA 1
ATOM 638 C C . THR A 1 80 ? -7.457 11.016 12.611 1.00 85.00 80 THR A C 1
ATOM 640 O O . THR A 1 80 ? -8.192 10.604 13.508 1.00 85.00 80 THR A O 1
ATOM 643 N N . THR A 1 81 ? -6.186 10.636 12.504 1.00 88.44 81 THR A N 1
ATOM 644 C CA . THR A 1 81 ? -5.554 9.686 13.423 1.00 88.44 81 THR A CA 1
ATOM 645 C C . THR A 1 81 ? -5.140 10.361 14.732 1.00 88.44 81 THR A C 1
ATOM 647 O O . THR A 1 81 ? -4.274 11.237 14.733 1.00 88.44 81 THR A O 1
ATOM 650 N N . ASN A 1 82 ? -5.703 9.912 15.858 1.00 92.19 82 ASN A N 1
ATOM 651 C CA . ASN A 1 82 ? -5.378 10.422 17.196 1.00 92.19 82 ASN A CA 1
ATOM 652 C C . ASN A 1 82 ? -4.109 9.768 17.774 1.00 92.19 82 ASN A C 1
ATOM 654 O O . ASN A 1 82 ? -4.175 8.896 18.644 1.00 92.19 82 ASN A O 1
ATOM 658 N N . TYR A 1 83 ? -2.939 10.137 17.257 1.00 91.75 83 TYR A N 1
ATOM 659 C CA . TYR A 1 83 ? -1.661 9.641 17.771 1.00 91.75 83 TYR A CA 1
ATOM 660 C C . TYR A 1 83 ? -1.200 10.391 19.030 1.00 91.75 83 TYR A C 1
ATOM 662 O O . TYR A 1 83 ? -1.652 11.492 19.341 1.00 91.75 83 TYR A O 1
ATOM 670 N N . LEU A 1 84 ? -0.248 9.797 19.764 1.00 89.81 84 LEU A N 1
ATOM 671 C CA . LEU A 1 84 ? 0.339 10.417 20.961 1.00 89.81 84 LEU A CA 1
ATOM 672 C C . LEU A 1 84 ? 0.995 11.780 20.653 1.00 89.81 84 LEU A C 1
ATOM 674 O O . LEU A 1 84 ? 0.942 12.685 21.489 1.00 89.81 84 LEU A O 1
ATOM 678 N N . GLY A 1 85 ? 1.566 11.917 19.451 1.00 87.56 85 GLY A N 1
ATOM 679 C CA . GLY A 1 85 ? 2.125 13.145 18.879 1.00 87.56 85 GLY A CA 1
ATOM 680 C C . GLY A 1 85 ? 1.931 13.179 17.357 1.00 87.56 85 GLY A C 1
ATOM 681 O O . GLY A 1 85 ? 0.934 12.668 16.863 1.00 87.56 85 GLY A O 1
ATOM 682 N N . ALA A 1 86 ? 2.888 13.733 16.602 1.00 86.44 86 ALA A N 1
ATOM 683 C CA . ALA A 1 86 ? 2.826 13.749 15.129 1.00 86.44 86 ALA A CA 1
ATOM 684 C C . ALA A 1 86 ? 2.845 12.337 14.506 1.00 86.44 86 ALA A C 1
ATOM 686 O O . ALA A 1 86 ? 2.225 12.089 13.476 1.00 86.44 86 ALA A O 1
ATOM 687 N N . ASN A 1 87 ? 3.528 11.401 15.168 1.00 91.12 87 ASN A N 1
ATOM 688 C CA . ASN A 1 87 ? 3.682 10.016 14.740 1.00 91.12 87 ASN A CA 1
ATOM 689 C C . ASN A 1 87 ? 3.102 9.097 15.827 1.00 91.12 87 ASN A C 1
ATOM 691 O O . ASN A 1 87 ? 3.096 9.473 17.006 1.00 91.12 87 ASN A O 1
ATOM 695 N N . PRO A 1 88 ? 2.670 7.871 15.484 1.00 93.31 88 PRO A N 1
ATOM 696 C CA . PRO A 1 88 ? 2.123 6.925 16.463 1.00 93.31 88 PRO A CA 1
ATOM 697 C C . PRO A 1 88 ? 3.126 6.572 17.567 1.00 93.31 88 PRO A C 1
ATOM 699 O O . PRO A 1 88 ? 2.741 6.388 18.720 1.00 93.31 88 PRO A O 1
ATOM 702 N N . PHE A 1 89 ? 4.417 6.513 17.228 1.00 95.12 89 PHE A N 1
ATOM 703 C CA . PHE A 1 89 ? 5.485 6.202 18.168 1.00 95.12 89 PHE A CA 1
ATOM 704 C C . PHE A 1 89 ? 6.436 7.397 18.289 1.00 95.12 89 PHE A C 1
ATOM 706 O O . PHE A 1 89 ? 7.202 7.647 17.357 1.00 95.12 89 PHE A O 1
ATOM 713 N N . PRO A 1 90 ? 6.459 8.112 19.430 1.00 93.12 90 PRO A N 1
ATOM 714 C CA . PRO A 1 90 ? 7.307 9.297 19.584 1.00 93.12 90 PRO A CA 1
ATOM 715 C C . PRO A 1 90 ? 8.803 8.968 19.475 1.00 93.12 90 PRO A C 1
ATOM 717 O O . PRO A 1 90 ? 9.581 9.775 18.980 1.00 93.12 90 PRO A O 1
ATOM 720 N N . ASN A 1 91 ? 9.202 7.754 19.865 1.00 95.06 91 ASN A N 1
ATOM 721 C CA . ASN A 1 91 ? 10.596 7.307 19.806 1.00 95.06 91 ASN A CA 1
ATOM 722 C C . ASN A 1 91 ? 11.010 6.759 18.427 1.00 95.06 91 ASN A C 1
ATOM 724 O O . ASN A 1 91 ? 12.170 6.397 18.252 1.00 95.06 91 ASN A O 1
ATOM 728 N N . ASN A 1 92 ? 10.089 6.653 17.460 1.00 94.94 92 ASN A N 1
ATOM 729 C CA . ASN A 1 92 ? 10.386 6.158 16.117 1.00 94.94 92 ASN A CA 1
ATOM 730 C C . ASN A 1 92 ? 9.790 7.084 15.040 1.00 94.94 92 ASN A C 1
ATOM 732 O O . ASN A 1 92 ? 8.672 6.847 14.573 1.00 94.94 92 ASN A O 1
ATOM 736 N N . PRO A 1 93 ? 10.542 8.107 14.594 1.00 93.38 93 PRO A N 1
ATOM 737 C CA . PRO A 1 93 ? 10.063 9.043 13.581 1.00 93.38 93 PRO A CA 1
ATOM 738 C C . PRO A 1 93 ? 9.969 8.436 12.171 1.00 93.38 93 PRO A C 1
ATOM 740 O O . PRO A 1 93 ? 9.277 8.996 11.321 1.00 93.38 93 PRO A O 1
ATOM 743 N N . LEU A 1 94 ? 10.639 7.303 11.910 1.00 95.00 94 LEU A N 1
ATOM 744 C CA . LEU A 1 94 ? 10.637 6.643 10.597 1.00 95.00 94 LEU A CA 1
ATOM 745 C C . LEU A 1 94 ? 9.319 5.920 10.308 1.00 95.00 94 LEU A C 1
ATOM 747 O O . LEU A 1 94 ? 8.963 5.720 9.149 1.00 95.00 94 LEU A O 1
ATOM 751 N N . PHE A 1 95 ? 8.590 5.512 11.348 1.00 94.69 95 PHE A N 1
ATOM 752 C CA . PHE A 1 95 ? 7.303 4.856 11.178 1.00 94.69 95 PHE A CA 1
ATOM 753 C C . PHE A 1 95 ? 6.190 5.901 11.045 1.00 94.69 95 PHE A C 1
ATOM 755 O O . PHE A 1 95 ? 5.689 6.438 12.034 1.00 94.69 95 PHE A O 1
ATOM 762 N N . GLN A 1 96 ? 5.823 6.182 9.795 1.00 91.44 96 GLN A N 1
ATOM 763 C CA . GLN A 1 96 ? 4.742 7.089 9.416 1.00 91.44 96 GLN A CA 1
ATOM 764 C C . GLN A 1 96 ? 3.697 6.295 8.626 1.00 91.44 96 GLN A C 1
ATOM 766 O O . GLN A 1 96 ? 3.893 6.039 7.435 1.00 91.44 96 GLN A O 1
ATOM 771 N N . PRO A 1 97 ? 2.628 5.816 9.285 1.00 90.69 97 PRO A N 1
ATOM 772 C CA . PRO A 1 97 ? 1.602 5.041 8.606 1.00 90.69 97 PRO A CA 1
ATOM 773 C C . PRO A 1 97 ? 0.871 5.922 7.590 1.00 90.69 97 PRO A C 1
ATOM 775 O O . PRO A 1 97 ? 0.419 7.019 7.915 1.00 90.69 97 PRO A O 1
ATOM 778 N N . ARG A 1 98 ? 0.747 5.427 6.357 1.00 90.38 98 ARG A N 1
ATOM 779 C CA . ARG A 1 98 ? -0.108 6.046 5.340 1.00 90.38 98 ARG A CA 1
ATOM 780 C C . ARG A 1 98 ? -1.573 5.688 5.617 1.00 90.38 98 ARG A C 1
ATOM 782 O O . ARG A 1 98 ? -1.823 4.563 6.063 1.00 90.38 98 ARG A O 1
ATOM 789 N N . PRO A 1 99 ? -2.527 6.595 5.349 1.00 91.88 99 PRO A N 1
ATOM 790 C CA . PRO A 1 99 ? -3.937 6.290 5.537 1.00 91.88 99 PRO A CA 1
ATOM 791 C C . PRO A 1 99 ? -4.382 5.149 4.606 1.00 91.88 99 PRO A C 1
ATOM 793 O O . PRO A 1 99 ? -3.839 4.997 3.505 1.00 91.88 99 PRO A O 1
ATOM 796 N N . PRO A 1 100 ? -5.339 4.310 5.039 1.00 93.50 100 PRO A N 1
ATOM 797 C CA . PRO A 1 100 ? -5.898 3.258 4.203 1.00 93.50 100 PRO A CA 1
ATOM 798 C C . PRO A 1 100 ? -6.816 3.843 3.123 1.00 93.50 100 PRO A C 1
ATOM 800 O O . PRO A 1 100 ? -7.232 4.996 3.190 1.00 93.50 100 PRO A O 1
ATOM 803 N N . LEU A 1 101 ? -7.164 3.018 2.135 1.00 93.88 101 LEU A N 1
ATOM 804 C CA . LEU A 1 101 ? -8.107 3.397 1.087 1.00 93.88 101 LEU A CA 1
ATOM 805 C C . LEU A 1 101 ? -9.558 3.246 1.566 1.00 93.88 101 LEU A C 1
ATOM 807 O O . LEU A 1 101 ? -9.921 2.181 2.075 1.00 93.88 101 LEU A O 1
ATOM 811 N N . SER A 1 102 ? -10.390 4.264 1.336 1.00 94.69 102 SER A N 1
ATOM 812 C CA . SER A 1 102 ? -11.818 4.211 1.665 1.00 94.69 102 SER A CA 1
ATOM 813 C C . SER A 1 102 ? -12.564 3.125 0.881 1.00 94.69 102 SER A C 1
ATOM 815 O O . SER A 1 102 ? -12.190 2.747 -0.235 1.00 94.69 102 SER A O 1
ATOM 817 N N . ASP A 1 103 ? -13.624 2.578 1.471 1.00 95.06 103 ASP A N 1
ATOM 818 C CA . ASP A 1 103 ? -14.426 1.507 0.882 1.00 95.06 103 ASP A CA 1
ATOM 819 C C . ASP A 1 103 ? -15.109 1.967 -0.402 1.00 95.06 103 ASP A C 1
ATOM 821 O O . ASP A 1 103 ? -15.103 1.243 -1.394 1.00 95.06 103 ASP A O 1
ATOM 825 N N . ALA A 1 104 ? -15.577 3.218 -0.429 1.00 94.62 104 ALA A N 1
ATOM 826 C CA . ALA A 1 104 ? -16.145 3.840 -1.620 1.00 94.62 104 ALA A CA 1
ATOM 827 C C . ALA A 1 104 ? -15.167 3.811 -2.806 1.00 94.62 104 ALA A C 1
ATOM 829 O O . ALA A 1 104 ? -15.551 3.455 -3.918 1.00 94.62 104 ALA A O 1
ATOM 830 N N . LYS A 1 105 ? -13.882 4.111 -2.569 1.00 95.25 105 LYS A N 1
ATOM 831 C CA . LYS A 1 105 ? -12.844 4.054 -3.609 1.00 95.25 105 LYS A CA 1
ATOM 832 C C . LYS A 1 105 ? -12.518 2.625 -4.033 1.00 95.25 105 LYS A C 1
ATOM 834 O O . LYS A 1 105 ? -12.278 2.370 -5.211 1.00 95.25 105 LYS A O 1
ATOM 839 N N . ARG A 1 106 ? -12.520 1.678 -3.092 1.00 96.25 106 ARG A N 1
ATOM 840 C CA . ARG A 1 106 ? -12.350 0.247 -3.396 1.00 96.25 106 ARG A CA 1
ATOM 841 C C . ARG A 1 106 ? -13.496 -0.282 -4.261 1.00 96.25 106 ARG A C 1
ATOM 843 O O . ARG A 1 106 ? -13.242 -1.051 -5.184 1.00 96.25 106 ARG A O 1
ATOM 850 N N . GLU A 1 107 ? -14.726 0.141 -3.983 1.00 96.56 107 GLU A N 1
ATOM 851 C CA . GLU A 1 107 ? -15.908 -0.199 -4.778 1.00 96.56 107 GLU A CA 1
ATOM 852 C C . GLU A 1 107 ? -15.856 0.441 -6.173 1.00 96.56 107 GLU A C 1
ATOM 854 O O . GLU A 1 107 ? -16.107 -0.250 -7.153 1.00 96.56 107 GLU A O 1
ATOM 859 N N . GLU A 1 108 ? -15.449 1.712 -6.289 1.00 96.25 108 GLU A N 1
ATOM 860 C CA . GLU A 1 108 ? -15.259 2.402 -7.578 1.00 96.25 108 GLU A CA 1
ATOM 861 C C . GLU A 1 108 ? -14.274 1.644 -8.484 1.00 96.25 108 GLU A C 1
ATOM 863 O O . GLU A 1 108 ? -14.583 1.351 -9.639 1.00 96.25 108 GLU A O 1
ATOM 868 N N . LEU A 1 109 ? -13.112 1.251 -7.946 1.00 96.25 109 LEU A N 1
ATOM 869 C CA . LEU A 1 109 ? -12.119 0.451 -8.675 1.00 96.25 109 LEU A CA 1
ATOM 870 C C . LEU A 1 109 ? -12.696 -0.884 -9.160 1.00 96.25 109 LEU A C 1
ATOM 872 O O . LEU A 1 109 ? -12.431 -1.304 -10.286 1.00 96.25 109 LEU A O 1
ATOM 876 N N . TYR A 1 110 ? -13.475 -1.550 -8.306 1.00 97.06 110 TYR A N 1
ATOM 877 C CA . TYR A 1 110 ? -14.107 -2.820 -8.638 1.00 97.06 110 TYR A CA 1
ATOM 878 C C . TYR A 1 110 ? -15.165 -2.660 -9.735 1.00 97.06 110 TYR A C 1
ATOM 880 O O . TYR A 1 110 ? -15.162 -3.425 -10.694 1.00 97.06 110 TYR A O 1
ATOM 888 N N . GLN A 1 111 ? -16.023 -1.642 -9.644 1.00 97.31 111 GLN A N 1
ATOM 889 C CA . GLN A 1 111 ? -17.053 -1.357 -10.645 1.00 97.31 111 GLN A CA 1
ATOM 890 C C . GLN A 1 111 ? -16.450 -1.043 -12.017 1.00 97.31 111 GLN A C 1
ATOM 892 O O . GLN A 1 111 ? -16.909 -1.588 -13.019 1.00 97.31 111 GLN A O 1
ATOM 897 N N . LEU A 1 112 ? -15.387 -0.230 -12.066 1.00 96.94 112 LEU A N 1
ATOM 898 C CA . LEU A 1 112 ? -14.667 0.061 -13.309 1.00 96.94 112 LEU A CA 1
ATOM 899 C C . LEU A 1 112 ? -14.095 -1.215 -13.935 1.00 96.94 112 LEU A C 1
ATOM 901 O O . LEU A 1 112 ? -14.301 -1.463 -15.121 1.00 96.94 112 LEU A O 1
ATOM 905 N N . TYR A 1 113 ? -13.445 -2.061 -13.132 1.00 96.00 113 TYR A N 1
ATOM 906 C CA . TYR A 1 113 ? -12.894 -3.328 -13.610 1.00 96.00 113 TYR A CA 1
ATOM 907 C C . TYR A 1 113 ? -13.976 -4.287 -14.131 1.00 96.00 113 TYR A C 1
ATOM 909 O O . TYR A 1 113 ? -13.796 -4.896 -15.179 1.00 96.00 113 TYR A O 1
ATOM 917 N N . VAL A 1 114 ? -15.106 -4.406 -13.424 1.00 94.88 114 VAL A N 1
ATOM 918 C CA . VAL A 1 114 ? -16.228 -5.272 -13.826 1.00 94.88 114 VAL A CA 1
ATOM 919 C C . VAL A 1 114 ? -16.913 -4.764 -15.093 1.00 94.88 114 VAL A C 1
ATOM 921 O O . VAL A 1 114 ? -17.347 -5.583 -15.897 1.00 94.88 114 VAL A O 1
ATOM 924 N N . SER A 1 115 ? -17.004 -3.442 -15.279 1.00 95.50 115 SER A N 1
ATOM 925 C CA . SER A 1 115 ? -17.645 -2.857 -16.462 1.00 95.50 115 SER A CA 1
ATOM 926 C C . SER A 1 115 ? -16.930 -3.234 -17.760 1.00 95.50 115 SER A C 1
ATOM 928 O O . SER A 1 115 ? -17.572 -3.742 -18.670 1.00 95.50 115 SER A O 1
ATOM 930 N N . ASP A 1 116 ? -15.605 -3.060 -17.814 1.00 94.56 116 ASP A N 1
ATOM 931 C CA . ASP A 1 116 ? -14.792 -3.349 -18.995 1.00 94.56 116 ASP A CA 1
ATOM 932 C C . ASP A 1 116 ? -13.384 -3.838 -18.584 1.00 94.56 116 ASP A C 1
ATOM 934 O O . ASP A 1 116 ? -12.443 -3.038 -18.494 1.00 94.56 116 ASP A O 1
ATOM 938 N N . PRO A 1 117 ? -13.173 -5.154 -18.392 1.00 90.62 117 PRO A N 1
ATOM 939 C CA . PRO A 1 117 ? -11.885 -5.692 -17.933 1.00 90.62 117 PRO A CA 1
ATOM 940 C C . PRO A 1 117 ? -10.709 -5.412 -18.884 1.00 90.62 117 PRO A C 1
ATOM 942 O O . PRO A 1 117 ? -9.561 -5.277 -18.458 1.00 90.62 117 PRO A O 1
ATOM 945 N N . ASN A 1 118 ? -10.991 -5.305 -20.188 1.00 89.69 118 ASN A N 1
ATOM 946 C CA . ASN A 1 118 ? -9.976 -5.080 -21.220 1.00 89.69 118 ASN A CA 1
ATOM 947 C C . ASN A 1 118 ? -9.462 -3.633 -21.232 1.00 89.69 118 ASN A C 1
ATOM 949 O O . ASN A 1 118 ? -8.272 -3.396 -21.449 1.00 89.69 118 ASN A O 1
ATOM 953 N N . THR A 1 119 ? -10.348 -2.655 -21.018 1.00 93.75 119 THR A N 1
ATOM 954 C CA . THR A 1 119 ? -9.976 -1.232 -21.004 1.00 93.75 119 THR A CA 1
ATOM 955 C C . THR A 1 119 ? -9.391 -0.863 -19.643 1.00 93.75 119 THR A C 1
ATOM 957 O O . THR A 1 119 ? -8.309 -0.274 -19.564 1.00 93.75 119 THR A O 1
ATOM 960 N N . TRP A 1 120 ? -10.045 -1.303 -18.567 1.00 94.19 120 TRP A N 1
ATOM 961 C CA . TRP A 1 120 ? -9.651 -1.085 -17.181 1.00 94.19 120 TRP A CA 1
ATOM 962 C C . TRP A 1 120 ? -8.808 -2.234 -16.640 1.00 94.19 120 TRP A C 1
ATOM 964 O O . TRP A 1 120 ? -9.072 -2.773 -15.570 1.00 94.19 120 TRP A O 1
ATOM 974 N N . SER A 1 121 ? -7.733 -2.578 -17.353 1.00 92.88 121 SER A N 1
ATOM 975 C CA . SER A 1 121 ? -6.742 -3.520 -16.823 1.00 92.88 121 SER A CA 1
ATOM 976 C C . SER A 1 121 ? -6.116 -2.997 -15.522 1.00 92.88 121 SER A C 1
ATOM 978 O O . SER A 1 121 ? -6.043 -1.787 -15.281 1.00 92.88 121 SER A O 1
ATOM 980 N N . ILE A 1 122 ? -5.583 -3.905 -14.699 1.00 94.06 122 ILE A N 1
ATOM 981 C CA . ILE A 1 122 ? -4.942 -3.575 -13.412 1.00 94.06 122 ILE A CA 1
ATOM 982 C C . ILE A 1 122 ? -3.892 -2.480 -13.571 1.00 94.06 122 ILE A C 1
ATOM 984 O O . ILE A 1 122 ? -3.819 -1.557 -12.761 1.00 94.06 122 ILE A O 1
ATOM 988 N N . ARG A 1 123 ? -3.097 -2.546 -14.642 1.00 94.81 123 ARG A N 1
ATOM 989 C CA . ARG A 1 123 ? -2.092 -1.527 -14.924 1.00 94.81 123 ARG A CA 1
ATOM 990 C C . ARG A 1 123 ? -2.703 -0.174 -15.259 1.00 94.81 123 ARG A C 1
ATOM 992 O O . ARG A 1 123 ? -2.172 0.838 -14.810 1.00 94.81 123 ARG A O 1
ATOM 999 N N . GLN A 1 124 ? -3.784 -0.131 -16.034 1.00 95.50 124 GLN A N 1
ATOM 1000 C CA . GLN A 1 124 ? -4.452 1.134 -16.340 1.00 95.50 124 GLN A CA 1
ATOM 1001 C C . GLN A 1 124 ? -5.054 1.747 -15.076 1.00 95.50 124 GLN A C 1
ATOM 1003 O O . GLN A 1 124 ? -4.846 2.932 -14.827 1.00 95.50 124 GLN A O 1
ATOM 1008 N N . LEU A 1 125 ? -5.694 0.940 -14.225 1.00 95.50 125 LEU A N 1
ATOM 1009 C CA . LEU A 1 125 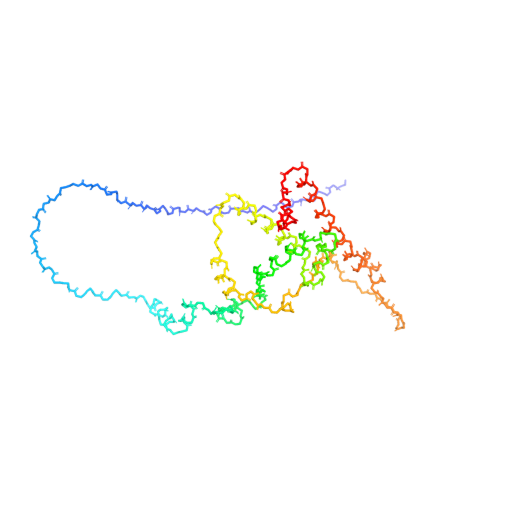? -6.179 1.383 -12.916 1.00 95.50 125 LEU A CA 1
ATOM 1010 C C . LEU A 1 125 ? -5.027 1.908 -12.039 1.00 95.50 125 LEU A C 1
ATOM 1012 O O . LEU A 1 125 ? -5.130 2.992 -11.470 1.00 95.50 125 LEU A O 1
ATOM 1016 N N . ALA A 1 126 ? -3.893 1.204 -11.999 1.00 95.75 126 ALA A N 1
ATOM 1017 C CA . ALA A 1 126 ? -2.704 1.596 -11.235 1.00 95.75 126 ALA A CA 1
ATOM 1018 C C . ALA A 1 126 ? -2.166 2.958 -11.663 1.00 95.75 126 ALA A C 1
ATOM 1020 O O . ALA A 1 126 ? -1.964 3.841 -10.832 1.00 95.75 126 ALA A O 1
ATOM 1021 N N . VAL A 1 127 ? -1.997 3.148 -12.971 1.00 94.94 127 VAL A N 1
ATOM 1022 C CA . VAL A 1 127 ? -1.511 4.406 -13.545 1.00 94.94 127 VAL A CA 1
ATOM 1023 C C . VAL A 1 127 ? -2.495 5.547 -13.292 1.00 94.94 127 VAL A C 1
ATOM 1025 O O . VAL A 1 127 ? -2.069 6.655 -12.981 1.00 94.94 127 VAL A O 1
ATOM 1028 N N . ARG A 1 128 ? -3.802 5.296 -13.427 1.00 94.25 128 ARG A N 1
ATOM 1029 C CA . ARG A 1 128 ? -4.839 6.330 -13.308 1.00 94.25 128 ARG A CA 1
ATOM 1030 C C . ARG A 1 128 ? -5.038 6.807 -11.876 1.00 94.25 128 ARG A C 1
ATOM 1032 O O . ARG A 1 128 ? -5.155 8.008 -11.663 1.00 94.25 128 ARG A O 1
ATOM 1039 N N . PHE A 1 129 ? -5.070 5.883 -10.919 1.00 93.69 129 PHE A N 1
ATOM 1040 C CA . PHE A 1 129 ? -5.327 6.192 -9.512 1.00 93.69 129 PHE A CA 1
ATOM 1041 C C . PHE A 1 129 ? -4.049 6.370 -8.676 1.00 93.69 129 PHE A C 1
ATOM 1043 O O . PHE A 1 129 ? -4.129 6.822 -7.538 1.00 93.69 129 PHE A O 1
ATOM 1050 N N . GLY A 1 130 ? -2.871 6.052 -9.224 1.00 94.12 130 GLY A N 1
ATOM 1051 C CA . GLY A 1 130 ? -1.591 6.200 -8.526 1.00 94.12 130 GLY A CA 1
ATOM 1052 C C . GLY A 1 130 ? -1.347 5.129 -7.461 1.00 94.12 130 GLY A C 1
ATOM 1053 O O . GLY A 1 130 ? -0.713 5.410 -6.444 1.00 94.12 130 GLY A O 1
ATOM 1054 N N . TYR A 1 131 ? -1.862 3.918 -7.684 1.00 95.44 131 TYR A N 1
ATOM 1055 C CA . TYR A 1 131 ? -1.652 2.764 -6.810 1.00 95.44 131 TYR A CA 1
ATOM 1056 C C . TYR A 1 131 ? -0.688 1.747 -7.429 1.00 95.44 131 TYR A C 1
ATOM 1058 O O . TYR A 1 131 ? -0.473 1.694 -8.637 1.00 95.44 131 TYR A O 1
ATOM 1066 N N . SER A 1 132 ? -0.117 0.902 -6.586 1.00 95.31 132 SER A N 1
ATOM 1067 C CA . SER A 1 132 ? 0.749 -0.205 -6.947 1.00 95.31 132 SER A CA 1
ATOM 1068 C C . SER A 1 132 ? -0.083 -1.328 -7.548 1.00 95.31 132 SER A C 1
ATOM 1070 O O . SER A 1 132 ? -1.234 -1.563 -7.161 1.00 95.31 132 SER A O 1
ATOM 1072 N N . LEU A 1 133 ? 0.521 -2.072 -8.476 1.00 95.31 133 LEU A N 1
ATOM 1073 C CA . LEU A 1 133 ? -0.147 -3.194 -9.144 1.00 95.31 133 LEU A CA 1
ATOM 1074 C C . LEU A 1 133 ? -0.670 -4.215 -8.124 1.00 95.31 133 LEU A C 1
ATOM 1076 O O . LEU A 1 133 ? -1.821 -4.643 -8.190 1.00 95.31 133 LEU A O 1
ATOM 1080 N N . LYS A 1 134 ? 0.154 -4.521 -7.115 1.00 94.94 134 LYS A N 1
ATOM 1081 C CA . LYS A 1 134 ? -0.172 -5.463 -6.038 1.00 94.94 134 LYS A CA 1
ATOM 1082 C C . LYS A 1 134 ? -1.341 -4.994 -5.179 1.00 94.94 134 LYS A C 1
ATOM 1084 O O . LYS A 1 134 ? -2.156 -5.814 -4.760 1.00 94.94 134 LYS A O 1
ATOM 1089 N N . ARG A 1 135 ? -1.436 -3.687 -4.898 1.00 95.94 135 ARG A N 1
ATOM 1090 C CA . ARG A 1 135 ? -2.547 -3.136 -4.113 1.00 95.94 135 ARG A CA 1
ATOM 1091 C C . ARG A 1 135 ? -3.864 -3.281 -4.864 1.00 95.94 135 ARG A C 1
ATOM 1093 O O . ARG A 1 135 ? -4.831 -3.744 -4.268 1.00 95.94 135 ARG A O 1
ATOM 1100 N N . ILE A 1 136 ? -3.905 -2.935 -6.149 1.00 96.44 136 ILE A N 1
ATOM 1101 C CA . ILE A 1 136 ? -5.132 -3.066 -6.951 1.00 96.44 136 ILE A CA 1
ATOM 1102 C C . ILE A 1 136 ? -5.539 -4.525 -7.092 1.00 96.44 136 ILE A C 1
ATOM 1104 O O . ILE A 1 136 ? -6.701 -4.850 -6.866 1.00 96.44 136 ILE A O 1
ATOM 1108 N N . GLU A 1 137 ? -4.588 -5.413 -7.379 1.00 94.31 137 GLU A N 1
ATOM 1109 C CA . GLU A 1 137 ? -4.851 -6.850 -7.411 1.00 94.31 137 GLU A CA 1
ATOM 1110 C C . GLU A 1 137 ? -5.491 -7.333 -6.098 1.00 94.31 137 GLU A C 1
ATOM 1112 O O . GLU A 1 137 ? -6.502 -8.040 -6.114 1.00 94.31 137 GLU A O 1
ATOM 1117 N N . ALA A 1 138 ? -4.935 -6.935 -4.951 1.00 96.44 138 ALA A N 1
ATOM 1118 C CA . ALA A 1 138 ? -5.474 -7.299 -3.646 1.00 96.44 138 ALA A CA 1
ATOM 1119 C C . ALA A 1 138 ? -6.883 -6.728 -3.415 1.00 96.44 138 ALA A C 1
ATOM 1121 O O . ALA A 1 138 ? -7.752 -7.453 -2.931 1.00 96.44 138 ALA A O 1
ATOM 1122 N N . ILE A 1 139 ? -7.131 -5.467 -3.791 1.00 96.50 139 ILE A N 1
ATOM 1123 C CA . ILE A 1 139 ? -8.455 -4.834 -3.685 1.00 96.50 139 ILE A CA 1
ATOM 1124 C C . ILE A 1 139 ? -9.489 -5.631 -4.481 1.00 96.50 139 ILE A C 1
ATOM 1126 O O . ILE A 1 139 ? -10.519 -6.009 -3.925 1.00 96.50 139 ILE A O 1
ATOM 1130 N N . LEU A 1 140 ? -9.194 -5.946 -5.746 1.00 95.31 140 LEU A N 1
ATOM 1131 C CA . LEU A 1 140 ? -10.098 -6.710 -6.607 1.00 95.31 140 LEU A CA 1
ATOM 1132 C C . LEU A 1 140 ? -10.382 -8.098 -6.016 1.00 95.31 140 LEU A C 1
ATOM 1134 O O . LEU A 1 140 ? -11.538 -8.508 -5.928 1.00 95.31 140 LEU A O 1
ATOM 1138 N N . LYS A 1 141 ? -9.357 -8.806 -5.524 1.00 94.44 141 LYS A N 1
ATOM 1139 C CA . LYS A 1 141 ? -9.531 -10.120 -4.876 1.00 94.44 141 LYS A CA 1
ATOM 1140 C C . LYS A 1 141 ? -10.410 -10.055 -3.626 1.00 94.44 141 LYS A C 1
ATOM 1142 O O . LYS A 1 141 ? -11.250 -10.937 -3.425 1.00 94.44 141 LYS A O 1
ATOM 1147 N N . LEU A 1 142 ? -10.211 -9.042 -2.785 1.00 96.19 142 LEU A N 1
ATOM 1148 C CA . LEU A 1 142 ? -10.987 -8.862 -1.559 1.00 96.19 142 LEU A CA 1
ATOM 1149 C C . LEU A 1 142 ? -12.438 -8.490 -1.871 1.00 96.19 142 LEU A C 1
ATOM 1151 O O . LEU A 1 142 ? -13.333 -9.066 -1.263 1.00 96.19 142 LEU A O 1
ATOM 1155 N N . LYS A 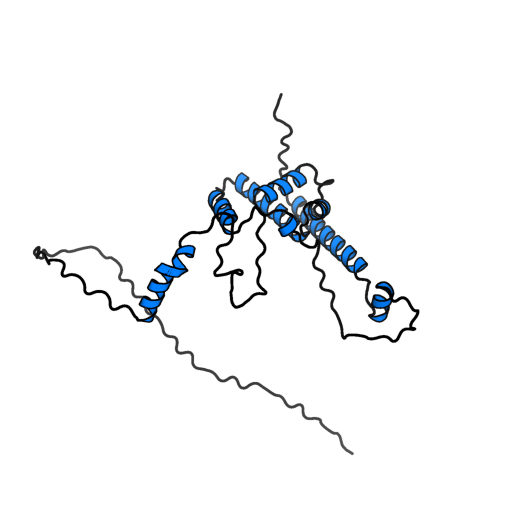1 143 ? -12.680 -7.624 -2.862 1.00 96.00 143 LYS A N 1
ATOM 1156 C CA . LYS A 1 143 ? -14.032 -7.248 -3.304 1.00 96.00 143 LYS A CA 1
ATOM 1157 C C . LYS A 1 143 ? -14.795 -8.424 -3.905 1.00 96.00 143 LYS A C 1
ATOM 1159 O O . LYS A 1 143 ? -15.953 -8.633 -3.568 1.00 96.00 143 LYS A O 1
ATOM 1164 N N . VAL A 1 144 ? -14.138 -9.264 -4.705 1.00 95.00 144 VAL A N 1
ATOM 1165 C CA . VAL A 1 144 ? -14.737 -10.530 -5.159 1.00 95.00 144 VAL A CA 1
ATOM 1166 C C . VAL A 1 144 ? -15.161 -11.392 -3.969 1.00 95.00 144 VAL A C 1
ATOM 1168 O O . VAL A 1 144 ? -16.300 -11.844 -3.909 1.00 95.00 144 VAL A O 1
ATOM 1171 N N . THR A 1 145 ? -14.260 -11.587 -3.002 1.00 94.56 145 THR A N 1
ATOM 1172 C CA . THR A 1 145 ? -14.542 -12.393 -1.803 1.00 94.56 145 THR A CA 1
ATOM 1173 C C . THR A 1 145 ? -15.692 -11.798 -0.980 1.00 94.56 145 THR A C 1
ATOM 1175 O O . THR A 1 145 ? -16.520 -12.540 -0.458 1.00 94.56 145 THR A O 1
ATOM 1178 N N . GLU A 1 146 ? -15.772 -10.470 -0.888 1.00 95.31 146 GLU A N 1
ATOM 1179 C CA . GLU A 1 146 ? -16.865 -9.741 -0.241 1.00 95.31 146 GLU A CA 1
ATOM 1180 C C . GLU A 1 146 ? -18.213 -10.042 -0.916 1.00 95.31 146 GLU A C 1
ATOM 1182 O O . GLU A 1 146 ? -19.139 -10.495 -0.244 1.00 95.31 146 GLU A O 1
ATOM 1187 N N . LYS A 1 147 ? -18.309 -9.901 -2.247 1.00 95.31 147 LYS A N 1
ATOM 1188 C CA . LYS A 1 147 ? -19.537 -10.218 -3.002 1.00 95.31 147 LYS A CA 1
ATOM 1189 C C . LYS A 1 147 ? -19.917 -11.695 -2.900 1.00 95.31 147 LYS A C 1
ATOM 1191 O O . LYS A 1 147 ? -21.095 -12.026 -2.797 1.00 95.31 147 LYS A O 1
ATOM 1196 N N . GLU A 1 148 ? -18.937 -12.597 -2.878 1.00 94.12 148 GLU A N 1
ATOM 1197 C CA . GLU A 1 148 ? -19.188 -14.020 -2.632 1.00 94.12 148 GLU A CA 1
ATOM 1198 C C . GLU A 1 148 ? -19.772 -14.282 -1.237 1.00 94.12 148 GLU A C 1
ATOM 1200 O O . GLU A 1 148 ? -20.601 -15.178 -1.081 1.00 94.12 148 GLU A O 1
ATOM 1205 N N . GLN A 1 149 ? -19.332 -13.551 -0.210 1.00 94.69 149 GLN A N 1
ATOM 1206 C CA . GLN A 1 149 ? -19.873 -13.669 1.147 1.00 94.69 149 GLN A CA 1
ATOM 1207 C C . GLN A 1 149 ? -21.288 -13.095 1.243 1.00 94.69 149 GLN A C 1
ATOM 1209 O O . GLN A 1 149 ? -22.150 -13.727 1.856 1.00 94.69 149 GLN A O 1
ATOM 1214 N N . GLU A 1 150 ? -21.546 -11.963 0.583 1.00 94.81 150 GLU A N 1
ATOM 1215 C CA . GLU A 1 150 ? -22.893 -11.399 0.440 1.00 94.81 150 GLU A CA 1
ATOM 1216 C C . GLU A 1 150 ? -23.831 -12.396 -0.258 1.00 94.81 150 GLU A C 1
ATOM 1218 O O . GLU A 1 150 ? -24.924 -12.663 0.239 1.00 94.81 150 GLU A O 1
ATOM 1223 N N . ALA A 1 151 ? -23.379 -13.032 -1.346 1.00 95.31 151 ALA A N 1
ATOM 1224 C CA . ALA A 1 151 ? -24.140 -14.056 -2.066 1.00 95.31 151 ALA A CA 1
ATOM 1225 C C . ALA A 1 151 ? -24.399 -15.319 -1.224 1.00 95.31 151 ALA A C 1
ATOM 1227 O O . ALA A 1 151 ? -25.424 -15.978 -1.386 1.00 95.31 151 ALA A O 1
ATOM 1228 N N . LYS A 1 152 ? -23.492 -15.652 -0.297 1.00 96.69 152 LYS A N 1
ATOM 1229 C CA . LYS A 1 152 ? -23.681 -16.726 0.695 1.00 96.69 152 LYS A CA 1
ATOM 1230 C C . LYS A 1 152 ? -24.631 -16.327 1.835 1.00 96.69 152 LYS A C 1
ATOM 1232 O O . LYS A 1 152 ? -24.936 -17.173 2.670 1.00 96.69 152 LYS A O 1
ATOM 1237 N N . GLY A 1 153 ? -25.083 -15.072 1.894 1.00 96.31 153 GLY A N 1
ATOM 1238 C CA . GLY A 1 153 ? -25.973 -14.563 2.940 1.00 96.31 153 GLY A CA 1
ATOM 1239 C C . GLY A 1 153 ? -25.279 -14.282 4.275 1.00 96.31 153 GLY A C 1
ATOM 1240 O O . GLY A 1 153 ? -25.948 -14.172 5.301 1.00 96.31 153 GLY A O 1
ATOM 1241 N N . VAL A 1 154 ? -23.946 -14.178 4.294 1.00 96.81 154 VAL A N 1
ATOM 1242 C CA . VAL A 1 154 ? -23.209 -13.800 5.507 1.00 96.81 154 VAL A CA 1
ATOM 1243 C C . VAL A 1 154 ? -23.447 -12.308 5.779 1.00 96.81 154 VAL A C 1
ATOM 1245 O O . VAL A 1 154 ? -23.285 -11.504 4.863 1.00 96.81 154 VAL A O 1
ATOM 1248 N N . PRO A 1 155 ? -23.819 -11.891 7.004 1.00 95.19 155 PRO A N 1
ATOM 1249 C CA . PRO A 1 155 ? -24.002 -10.475 7.315 1.00 95.19 155 PRO A CA 1
ATOM 1250 C C . PRO A 1 155 ? -22.651 -9.747 7.437 1.00 95.19 155 PRO A C 1
ATOM 1252 O O . PRO A 1 155 ? -21.830 -10.076 8.294 1.00 95.19 155 PRO A O 1
ATOM 1255 N N . LEU A 1 156 ? -22.429 -8.724 6.604 1.00 95.38 156 LEU A N 1
ATOM 1256 C CA . LEU A 1 156 ? -21.196 -7.925 6.599 1.00 95.38 156 LEU A CA 1
ATOM 1257 C C . LEU A 1 156 ? -21.224 -6.810 7.656 1.00 95.38 156 LEU A C 1
ATOM 1259 O O . LEU A 1 156 ? -22.202 -6.072 7.796 1.00 95.38 156 LEU A O 1
ATOM 1263 N N . GLN A 1 157 ? -20.103 -6.614 8.353 1.00 95.88 157 GLN A N 1
ATOM 1264 C CA . GLN A 1 157 ? -19.948 -5.609 9.413 1.00 95.88 157 GLN A CA 1
ATOM 1265 C C . GLN A 1 157 ? -19.649 -4.195 8.871 1.00 95.88 157 GLN A C 1
ATOM 1267 O O . GLN A 1 157 ? -18.622 -3.595 9.179 1.00 95.88 157 GLN A O 1
ATOM 1272 N N . ARG A 1 158 ? -20.565 -3.618 8.084 1.00 94.75 158 ARG A N 1
ATOM 1273 C CA . ARG A 1 158 ? -20.355 -2.310 7.422 1.00 94.75 158 ARG A CA 1
ATOM 1274 C C . ARG A 1 158 ? -20.135 -1.143 8.392 1.00 94.75 158 ARG A C 1
ATOM 1276 O O . ARG A 1 158 ? -19.324 -0.262 8.124 1.00 94.75 158 ARG A O 1
ATOM 1283 N N . GLN A 1 159 ? -20.824 -1.146 9.536 1.00 95.50 159 GLN A N 1
ATOM 1284 C CA . GLN A 1 159 ? -20.689 -0.082 10.544 1.00 95.50 159 GLN A CA 1
ATOM 1285 C C . GLN A 1 159 ? -19.299 -0.068 11.183 1.00 95.50 159 GLN A C 1
ATOM 1287 O O . GLN A 1 159 ? -18.735 0.997 11.420 1.00 95.50 159 GLN A O 1
ATOM 1292 N N . PHE A 1 160 ? -18.728 -1.252 11.413 1.00 95.00 160 PHE A N 1
ATOM 1293 C CA . PHE A 1 160 ? -17.371 -1.372 11.927 1.00 95.00 160 PHE A CA 1
ATOM 1294 C C . PHE A 1 160 ? -16.358 -0.833 10.914 1.00 95.00 160 PHE A C 1
ATOM 1296 O O . PHE A 1 160 ? -15.506 -0.026 11.279 1.00 95.00 160 PHE A O 1
ATOM 1303 N N . THR A 1 161 ? -16.501 -1.197 9.635 1.00 94.25 161 THR A N 1
ATOM 1304 C CA . THR A 1 161 ? -15.660 -0.664 8.553 1.00 94.25 161 THR A CA 1
ATOM 1305 C C . THR A 1 161 ? -15.719 0.861 8.501 1.00 94.25 161 THR A C 1
ATOM 1307 O O . THR A 1 161 ? -14.675 1.506 8.513 1.00 94.25 161 THR A O 1
ATOM 1310 N N . LYS A 1 162 ? -16.924 1.443 8.541 1.00 93.38 162 LYS A N 1
ATOM 1311 C CA . LYS A 1 162 ? -17.118 2.899 8.539 1.00 93.38 162 LYS A CA 1
ATOM 1312 C C . LYS A 1 162 ? -16.441 3.579 9.737 1.00 93.38 162 LYS A C 1
ATOM 1314 O O . LYS A 1 162 ? -15.771 4.593 9.566 1.00 93.38 162 LYS A O 1
ATOM 1319 N N . GLY A 1 163 ? -16.571 3.007 10.937 1.00 93.50 163 GLY A N 1
ATOM 1320 C CA . GLY A 1 163 ? -15.893 3.517 12.133 1.00 93.50 163 GLY A CA 1
ATOM 1321 C C . GLY A 1 163 ? -14.367 3.444 12.020 1.00 93.50 163 GLY A C 1
ATOM 1322 O O . GLY A 1 163 ? -13.672 4.402 12.346 1.00 93.50 163 GLY A O 1
ATOM 1323 N N . MET A 1 164 ? -13.835 2.341 11.487 1.00 93.12 164 MET A N 1
ATOM 1324 C CA . MET A 1 164 ? -12.394 2.180 11.271 1.00 93.12 164 MET A CA 1
ATOM 1325 C C . MET A 1 164 ? -11.837 3.171 10.247 1.00 93.12 164 MET A C 1
ATOM 1327 O O . MET A 1 164 ? -10.760 3.724 10.460 1.00 93.12 164 MET A O 1
ATOM 1331 N N . GLU A 1 165 ? -12.561 3.429 9.161 1.00 93.81 165 GLU A N 1
ATOM 1332 C CA . GLU A 1 165 ? -12.173 4.426 8.158 1.00 93.81 165 GLU A CA 1
ATOM 1333 C C . GLU A 1 165 ? -12.123 5.834 8.744 1.00 93.81 165 GLU A C 1
ATOM 1335 O O . GLU A 1 165 ? -11.165 6.570 8.501 1.00 93.81 165 GLU A O 1
ATOM 1340 N N . GLN A 1 166 ? -13.097 6.166 9.592 1.00 91.62 166 GLN A N 1
ATOM 1341 C CA . GLN A 1 166 ? -13.132 7.427 10.322 1.00 91.62 166 GLN A CA 1
ATOM 1342 C C . GLN A 1 166 ? -11.935 7.572 11.273 1.00 91.62 166 GLN A C 1
ATOM 1344 O O . GLN A 1 166 ? -11.354 8.653 11.351 1.00 91.62 166 GLN A O 1
ATOM 1349 N N . TYR A 1 167 ? -11.533 6.499 11.965 1.00 90.12 167 TYR A N 1
ATOM 1350 C CA . TYR A 1 167 ? -10.384 6.519 12.882 1.00 90.12 167 TYR A CA 1
ATOM 1351 C C . TYR A 1 167 ? -9.041 6.618 12.165 1.00 90.12 167 TYR A C 1
ATOM 1353 O O . TYR A 1 167 ? -8.091 7.195 12.694 1.00 90.12 167 TYR A O 1
ATOM 1361 N N . MET A 1 168 ? -8.945 6.025 10.978 1.00 90.00 168 MET A N 1
ATOM 1362 C CA . MET A 1 168 ? -7.710 5.983 10.197 1.00 90.00 168 MET A CA 1
ATOM 1363 C C . MET A 1 168 ? -7.593 7.140 9.198 1.00 90.00 168 MET A C 1
ATOM 1365 O O . MET A 1 168 ? -6.564 7.258 8.536 1.00 90.00 168 MET A O 1
ATOM 1369 N N . GLY A 1 169 ? -8.625 7.984 9.089 1.00 90.25 169 GLY A N 1
ATOM 1370 C CA . GLY A 1 169 ? -8.670 9.110 8.160 1.00 90.25 169 GLY A CA 1
ATOM 1371 C C . GLY A 1 169 ? -8.578 8.666 6.702 1.00 90.25 169 GLY A C 1
ATOM 1372 O O . GLY A 1 169 ? -7.755 9.199 5.970 1.00 90.25 169 GLY A O 1
ATOM 1373 N N . ALA A 1 170 ? -9.370 7.671 6.293 1.00 91.06 170 ALA A N 1
ATOM 1374 C CA . ALA A 1 170 ? -9.292 7.065 4.956 1.00 91.06 170 ALA A CA 1
ATOM 1375 C C . ALA A 1 170 ? -9.690 8.012 3.799 1.00 91.06 170 ALA A C 1
ATOM 1377 O O . ALA A 1 170 ? -9.284 7.798 2.656 1.00 91.06 170 ALA A O 1
ATOM 1378 N N . ASP A 1 171 ? -10.451 9.072 4.085 1.00 85.19 171 ASP A N 1
ATOM 1379 C CA . ASP A 1 171 ? -10.956 10.042 3.102 1.00 85.19 171 ASP A CA 1
ATOM 1380 C C . ASP A 1 171 ? -9.925 11.141 2.766 1.00 85.19 171 ASP A C 1
ATOM 1382 O O . ASP A 1 171 ? -10.225 12.334 2.800 1.00 85.19 171 ASP A O 1
ATOM 1386 N N . GLN A 1 172 ? -8.682 10.754 2.463 1.00 81.50 172 GLN A N 1
ATOM 1387 C CA . GLN A 1 172 ? -7.639 11.689 2.019 1.00 81.50 172 GLN A CA 1
ATOM 1388 C C . GLN A 1 172 ? -7.658 11.909 0.498 1.00 81.50 172 GLN A C 1
ATOM 1390 O O . GLN A 1 172 ? -8.054 11.015 -0.260 1.00 81.50 172 GLN A O 1
ATOM 1395 N N . PRO A 1 173 ? -7.174 13.071 0.011 1.00 82.19 173 PRO A N 1
ATOM 1396 C CA . PRO A 1 173 ? -6.986 13.291 -1.416 1.00 82.19 173 PRO A CA 1
ATOM 1397 C C . PRO A 1 173 ? -5.962 12.307 -1.999 1.00 82.19 173 PRO A C 1
ATOM 1399 O O . PRO A 1 173 ? -4.985 11.925 -1.351 1.00 82.19 173 PRO A O 1
ATOM 1402 N N . VAL A 1 174 ? -6.162 11.941 -3.269 1.00 74.25 174 VAL A N 1
ATOM 1403 C CA . VAL A 1 174 ? -5.366 10.927 -3.989 1.00 74.25 174 VAL A CA 1
ATOM 1404 C C . VAL A 1 174 ? -3.862 11.218 -3.943 1.00 74.25 174 VAL A C 1
ATOM 1406 O O . VAL A 1 174 ? -3.065 10.291 -3.837 1.00 74.25 174 VAL A O 1
ATOM 1409 N N . GLU A 1 175 ? -3.465 12.492 -3.961 1.00 78.44 175 GLU A N 1
ATOM 1410 C CA . GLU A 1 175 ? -2.063 12.932 -3.925 1.00 78.44 175 GLU A CA 1
ATOM 1411 C C . GLU A 1 175 ? -1.287 12.383 -2.721 1.00 78.44 175 GLU A C 1
ATOM 1413 O O . GLU A 1 175 ? -0.144 11.955 -2.863 1.00 78.44 175 GLU A O 1
ATOM 1418 N N . GLN A 1 176 ? -1.920 12.314 -1.547 1.00 77.56 176 GLN A N 1
ATOM 1419 C CA . GLN A 1 176 ? -1.282 11.792 -0.333 1.00 77.56 176 GLN A CA 1
ATOM 1420 C C . GLN A 1 176 ? -1.130 10.263 -0.356 1.00 77.56 176 GLN A C 1
ATOM 1422 O O . GLN A 1 176 ? -0.296 9.697 0.357 1.00 77.56 176 GLN A O 1
ATOM 1427 N N . LEU A 1 177 ? -1.925 9.585 -1.186 1.00 83.94 177 LEU A N 1
ATOM 1428 C CA . LEU A 1 177 ? -1.960 8.130 -1.307 1.00 83.94 177 LEU A CA 1
ATOM 1429 C C . LEU A 1 177 ? -1.148 7.600 -2.495 1.00 83.94 177 LEU A C 1
ATOM 1431 O O . LEU A 1 177 ? -1.105 6.383 -2.687 1.00 83.94 177 LEU A O 1
ATOM 1435 N N . GLN A 1 178 ? -0.481 8.478 -3.254 1.00 90.62 178 GLN A N 1
ATOM 1436 C CA . GLN A 1 178 ? 0.331 8.073 -4.398 1.00 90.62 178 GLN A CA 1
ATOM 1437 C C . GLN A 1 178 ? 1.482 7.161 -3.970 1.00 90.62 178 GLN A C 1
ATOM 1439 O O . GLN A 1 178 ? 2.264 7.462 -3.056 1.00 90.62 178 GLN A O 1
ATOM 1444 N N . GLU A 1 179 ? 1.594 6.039 -4.669 1.00 91.62 179 GLU A N 1
ATOM 1445 C CA . GLU A 1 179 ? 2.654 5.058 -4.502 1.00 91.62 179 GLU A CA 1
ATOM 1446 C C . GLU A 1 179 ? 3.278 4.687 -5.850 1.00 91.62 179 GLU A C 1
ATOM 1448 O O . GLU A 1 179 ? 2.636 4.814 -6.897 1.00 91.62 179 GLU A O 1
ATOM 1453 N N . PRO A 1 180 ? 4.545 4.239 -5.861 1.00 93.44 180 PRO A N 1
ATOM 1454 C CA . PRO A 1 180 ? 5.133 3.711 -7.079 1.00 93.44 180 PRO A CA 1
ATOM 1455 C C . PRO A 1 180 ? 4.344 2.487 -7.563 1.00 93.44 180 PRO A C 1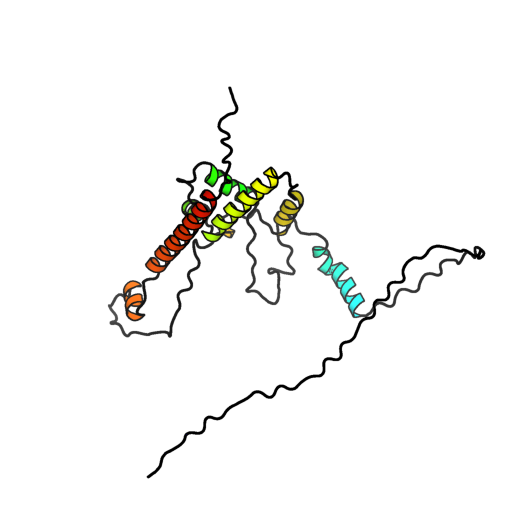
ATOM 1457 O O . PRO A 1 180 ? 3.896 1.655 -6.773 1.00 93.44 180 PRO A O 1
ATOM 1460 N N . LEU A 1 181 ? 4.225 2.337 -8.886 1.00 93.62 181 LEU A N 1
ATOM 1461 C CA . LEU A 1 181 ? 3.566 1.175 -9.499 1.00 93.62 181 LEU A CA 1
ATOM 1462 C C . LEU A 1 181 ? 4.179 -0.149 -9.018 1.00 93.62 181 LEU A C 1
ATOM 1464 O O . LEU A 1 181 ? 3.473 -1.152 -8.875 1.00 93.62 181 LEU A O 1
ATOM 1468 N N . ILE A 1 182 ? 5.499 -0.144 -8.809 1.00 94.56 182 ILE A N 1
ATOM 1469 C CA . ILE A 1 182 ? 6.281 -1.287 -8.360 1.00 94.56 182 ILE A CA 1
ATOM 1470 C C . ILE A 1 182 ? 7.496 -0.835 -7.546 1.00 94.56 182 ILE A C 1
ATOM 1472 O O . ILE A 1 182 ? 8.216 0.081 -7.944 1.00 94.56 182 ILE A O 1
ATOM 1476 N N . ASP A 1 183 ? 7.756 -1.529 -6.440 1.00 90.50 183 ASP A N 1
ATOM 1477 C CA . ASP A 1 183 ? 8.980 -1.360 -5.660 1.00 90.50 183 ASP A CA 1
ATOM 1478 C C . ASP A 1 183 ? 10.073 -2.284 -6.197 1.00 90.50 183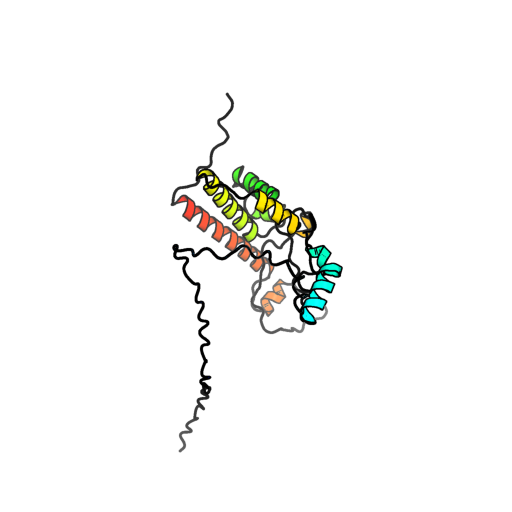 ASP A C 1
ATOM 1480 O O . ASP A 1 183 ? 9.925 -3.512 -6.213 1.00 90.50 183 ASP A O 1
ATOM 1484 N N . ILE A 1 184 ? 11.186 -1.701 -6.643 1.00 90.75 184 ILE A N 1
ATOM 1485 C CA . ILE A 1 184 ? 12.314 -2.447 -7.204 1.00 90.75 184 ILE A CA 1
ATOM 1486 C C . ILE A 1 184 ? 13.521 -2.248 -6.307 1.00 90.75 184 ILE A C 1
ATOM 1488 O O . ILE A 1 184 ? 14.088 -1.162 -6.223 1.00 90.75 184 ILE A O 1
ATOM 1492 N N . PHE A 1 185 ? 13.961 -3.344 -5.702 1.00 89.12 185 PHE A N 1
ATOM 1493 C CA . PHE A 1 185 ? 15.196 -3.397 -4.932 1.00 89.12 185 PHE A CA 1
ATOM 1494 C C . PHE A 1 185 ? 16.213 -4.243 -5.703 1.00 89.12 185 PHE A C 1
ATOM 1496 O O . PHE A 1 185 ? 16.249 -5.466 -5.541 1.00 89.12 185 PHE A O 1
ATOM 1503 N N . PRO A 1 186 ? 17.009 -3.644 -6.610 1.00 87.56 186 PRO A N 1
ATOM 1504 C CA . PRO A 1 186 ? 18.049 -4.391 -7.296 1.00 87.56 186 PRO A CA 1
ATOM 1505 C C . PRO A 1 186 ? 19.130 -4.787 -6.287 1.00 87.56 186 PRO A C 1
ATOM 1507 O O . PRO A 1 186 ? 19.474 -4.015 -5.393 1.00 87.56 186 PRO A O 1
ATOM 1510 N N . ASN A 1 187 ? 19.714 -5.974 -6.446 1.00 86.56 187 ASN A N 1
ATOM 1511 C CA . ASN A 1 187 ? 20.862 -6.363 -5.634 1.00 86.56 187 ASN A CA 1
ATOM 1512 C C . ASN A 1 187 ? 22.065 -5.475 -5.995 1.00 86.56 187 ASN A C 1
ATOM 1514 O O . ASN A 1 187 ? 22.689 -5.650 -7.048 1.00 86.56 187 ASN A O 1
ATOM 1518 N N . VAL A 1 188 ? 22.356 -4.488 -5.146 1.00 85.62 188 VAL A N 1
ATOM 1519 C CA . VAL A 1 188 ? 23.495 -3.583 -5.308 1.00 85.62 188 VAL A CA 1
ATOM 1520 C C . VAL A 1 188 ? 24.763 -4.204 -4.723 1.00 85.62 188 VAL A C 1
ATOM 1522 O O . VAL A 1 188 ? 24.732 -4.987 -3.785 1.00 85.62 188 VAL A O 1
ATOM 1525 N N . GLY A 1 189 ? 25.897 -3.919 -5.359 1.00 87.31 189 GLY A N 1
ATOM 1526 C CA . GLY A 1 189 ? 27.184 -4.545 -5.060 1.00 87.31 189 GLY A CA 1
ATOM 1527 C C . GLY A 1 189 ? 28.097 -3.532 -4.389 1.00 87.31 189 GLY A C 1
ATOM 1528 O O . GLY A 1 189 ? 27.647 -2.459 -3.996 1.00 87.31 189 GLY A O 1
ATOM 1529 N N . LYS A 1 190 ? 29.393 -3.839 -4.314 1.00 90.75 190 LYS A N 1
ATOM 1530 C CA . LYS A 1 190 ? 30.389 -2.870 -3.840 1.00 90.75 190 LYS A CA 1
ATOM 1531 C C . LYS A 1 190 ? 30.397 -1.625 -4.747 1.00 90.75 190 LYS A C 1
ATOM 1533 O O . LYS A 1 190 ? 30.242 -1.787 -5.962 1.00 90.75 190 LYS A O 1
ATOM 1538 N N . PRO A 1 191 ? 30.590 -0.416 -4.191 1.00 92.62 191 PRO A N 1
ATOM 1539 C CA . PRO A 1 191 ? 30.711 0.796 -4.993 1.00 92.62 191 PRO A CA 1
ATOM 1540 C C . PRO A 1 191 ? 31.901 0.680 -5.957 1.00 92.62 191 PRO A C 1
ATOM 1542 O O . PRO A 1 191 ? 32.952 0.151 -5.592 1.00 92.62 191 PRO A O 1
ATOM 1545 N N . ARG A 1 192 ? 31.720 1.154 -7.195 1.00 92.12 192 ARG A N 1
ATOM 1546 C CA . ARG A 1 192 ? 32.764 1.239 -8.225 1.00 92.12 192 ARG A CA 1
ATOM 1547 C C . ARG A 1 192 ? 32.918 2.694 -8.648 1.00 92.12 192 ARG A C 1
ATOM 1549 O O . ARG A 1 192 ? 31.917 3.366 -8.871 1.00 92.12 192 ARG A O 1
ATOM 1556 N N . MET A 1 193 ? 34.159 3.154 -8.750 1.00 94.31 193 MET A N 1
ATOM 1557 C CA . MET A 1 193 ? 34.517 4.486 -9.233 1.00 94.31 193 MET A CA 1
ATOM 1558 C C . MET A 1 193 ? 35.359 4.303 -10.497 1.00 94.31 193 MET A C 1
ATOM 1560 O O . MET A 1 193 ? 36.294 3.502 -10.486 1.00 94.31 193 MET A O 1
ATOM 1564 N N . GLN A 1 194 ? 35.002 4.992 -11.578 1.00 91.31 194 GLN A N 1
ATOM 1565 C CA . GLN A 1 194 ? 35.713 4.949 -12.856 1.00 91.31 194 GLN A CA 1
ATOM 1566 C C . GLN A 1 194 ? 36.255 6.340 -13.171 1.00 91.31 194 GLN A C 1
ATOM 1568 O O . GLN A 1 194 ? 35.547 7.330 -12.996 1.00 91.31 194 GLN A O 1
ATOM 1573 N N . MET A 1 195 ? 37.502 6.400 -13.634 1.00 94.94 195 MET A N 1
ATOM 1574 C CA . MET A 1 195 ? 38.090 7.635 -14.147 1.00 94.94 195 MET A CA 1
ATOM 1575 C C . MET A 1 195 ? 37.583 7.857 -15.573 1.00 94.94 195 MET A C 1
ATOM 1577 O O . MET A 1 195 ? 37.659 6.947 -16.399 1.00 94.94 195 MET A O 1
ATOM 1581 N N . LEU A 1 196 ? 37.048 9.045 -15.836 1.00 95.50 196 LEU A N 1
ATOM 1582 C CA . LEU A 1 196 ? 36.539 9.467 -17.137 1.00 95.50 196 LEU A CA 1
ATOM 1583 C C . LEU A 1 196 ? 37.220 10.774 -17.532 1.00 95.50 196 LEU A C 1
ATOM 1585 O O . LEU A 1 196 ? 37.625 11.548 -16.664 1.00 95.50 196 LEU A O 1
ATOM 1589 N N . GLU A 1 197 ? 37.324 11.007 -18.835 1.00 96.25 197 GLU A N 1
ATOM 1590 C CA . GLU A 1 197 ? 37.767 12.290 -19.373 1.00 96.25 197 GLU A CA 1
ATOM 1591 C C . GLU A 1 197 ? 36.782 13.402 -19.002 1.00 96.25 197 GLU A C 1
ATOM 1593 O O . GLU A 1 197 ? 35.572 13.180 -18.925 1.00 96.25 197 GLU A O 1
ATOM 1598 N N . GLU A 1 198 ? 37.292 14.616 -18.816 1.00 94.38 198 GLU A N 1
ATOM 1599 C CA . GLU A 1 198 ? 36.506 15.759 -18.330 1.00 94.38 198 GLU A CA 1
ATOM 1600 C C . GLU A 1 198 ? 35.336 16.148 -19.247 1.00 94.38 198 GLU A C 1
ATOM 1602 O O . GLU A 1 198 ? 34.329 16.684 -18.789 1.00 94.38 198 GLU A O 1
ATOM 1607 N N . SER A 1 199 ? 35.443 15.843 -20.539 1.00 95.44 199 SER A N 1
ATOM 1608 C CA . SER A 1 199 ? 34.412 16.117 -21.544 1.00 95.44 199 SER A CA 1
ATOM 1609 C C . SER A 1 199 ? 33.492 14.922 -21.827 1.00 95.44 199 SER A C 1
ATOM 1611 O O . SER A 1 199 ? 32.541 15.051 -22.601 1.00 95.44 199 SER A O 1
ATOM 1613 N N . ALA A 1 200 ? 33.740 13.756 -21.221 1.00 94.62 200 ALA A N 1
ATOM 1614 C CA . ALA A 1 200 ? 32.973 12.546 -21.497 1.00 94.62 200 ALA A CA 1
ATOM 1615 C C . ALA A 1 200 ? 31.598 12.557 -20.803 1.00 94.62 200 ALA A C 1
ATOM 1617 O O . ALA A 1 200 ? 31.471 12.831 -19.610 1.00 94.62 200 ALA A O 1
ATOM 1618 N N . THR A 1 201 ? 30.543 12.188 -21.536 1.00 95.50 201 THR A N 1
ATOM 1619 C CA . THR A 1 201 ? 29.179 12.092 -20.993 1.00 9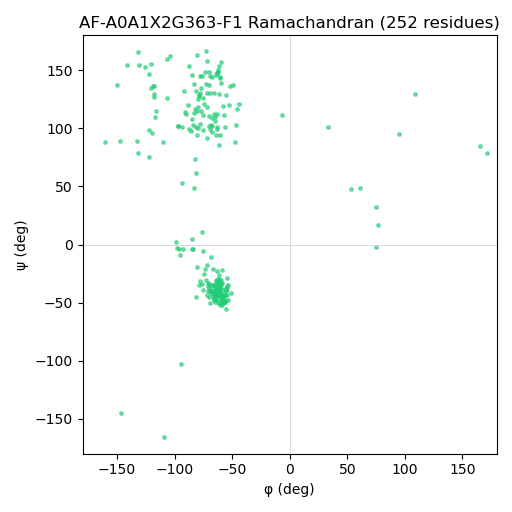5.50 201 THR A CA 1
ATOM 1620 C C . THR A 1 201 ? 28.888 10.696 -20.448 1.00 95.50 201 THR A C 1
ATOM 1622 O O . THR A 1 201 ? 28.723 9.748 -21.217 1.00 95.50 201 THR A O 1
ATOM 1625 N N . PHE A 1 202 ? 28.731 10.574 -19.132 1.00 95.25 202 PHE A N 1
ATOM 1626 C CA . PHE A 1 202 ? 28.401 9.305 -18.483 1.00 95.25 202 PHE A CA 1
ATOM 1627 C C . PHE A 1 202 ? 26.882 9.112 -18.351 1.00 95.25 202 PHE A C 1
ATOM 1629 O O . PHE A 1 202 ? 26.206 9.847 -17.631 1.00 95.25 202 PHE A O 1
ATOM 1636 N N . THR A 1 203 ? 26.324 8.118 -19.050 1.00 95.56 203 THR A N 1
ATOM 1637 C CA . THR A 1 203 ? 24.874 7.831 -19.056 1.00 95.56 203 THR A CA 1
ATOM 1638 C C . THR A 1 203 ? 24.535 6.606 -18.198 1.00 95.56 203 THR A C 1
ATOM 1640 O O . THR A 1 203 ? 25.374 5.754 -17.928 1.00 95.56 203 THR A O 1
ATOM 1643 N N . THR A 1 204 ? 23.263 6.445 -17.823 1.00 94.25 204 THR A N 1
ATOM 1644 C CA . THR A 1 204 ? 22.749 5.262 -17.099 1.00 94.25 204 THR A CA 1
ATOM 1645 C C . THR A 1 204 ? 23.041 3.918 -17.780 1.00 94.25 204 THR A C 1
ATOM 1647 O O . THR A 1 204 ? 23.148 2.904 -17.092 1.00 94.25 204 THR A O 1
ATOM 1650 N N . LYS A 1 205 ? 23.162 3.893 -19.116 1.00 94.69 205 LYS A N 1
ATOM 1651 C CA . LYS A 1 205 ? 23.550 2.696 -19.881 1.00 94.69 205 LYS A CA 1
ATOM 1652 C C . LYS A 1 205 ? 25.010 2.321 -19.628 1.00 94.69 205 LYS A C 1
ATOM 1654 O O . LYS A 1 205 ? 25.262 1.194 -19.222 1.00 94.69 205 LYS A O 1
ATOM 1659 N N . ASP A 1 206 ? 25.915 3.284 -19.755 1.00 95.31 206 ASP A N 1
ATOM 1660 C CA . ASP A 1 206 ? 27.345 3.112 -19.480 1.00 95.31 206 ASP A CA 1
ATOM 1661 C C . ASP A 1 206 ? 27.569 2.665 -18.023 1.00 95.31 206 ASP A C 1
ATOM 1663 O O . ASP A 1 206 ? 28.164 1.625 -17.750 1.00 95.31 206 ASP A O 1
ATOM 1667 N N . ALA A 1 207 ? 26.891 3.317 -17.072 1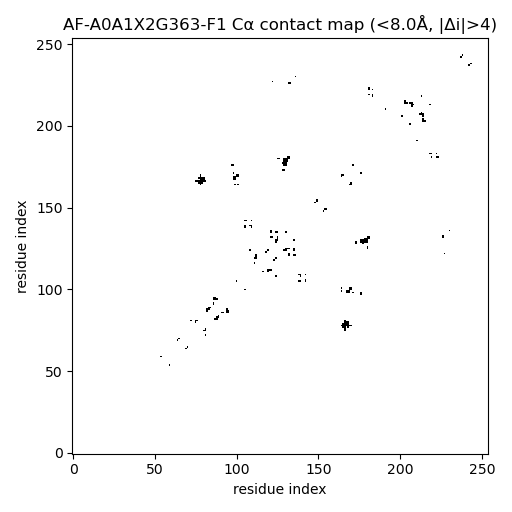.00 93.56 207 ALA A N 1
ATOM 1668 C CA . ALA A 1 207 ? 26.888 2.886 -15.673 1.00 93.56 207 ALA A CA 1
ATOM 1669 C C . ALA A 1 207 ? 26.448 1.424 -15.483 1.00 93.56 207 ALA A C 1
ATOM 1671 O O . ALA A 1 207 ? 26.982 0.711 -14.631 1.00 93.56 207 ALA A O 1
ATOM 1672 N N . SER A 1 208 ? 25.467 0.957 -16.262 1.00 94.00 208 SER A N 1
ATOM 1673 C CA . SER A 1 208 ? 25.011 -0.432 -16.190 1.00 94.00 208 SER A CA 1
ATOM 1674 C C . SER A 1 208 ? 26.043 -1.413 -16.749 1.00 94.00 208 SER A C 1
ATOM 1676 O O . SER A 1 208 ? 26.234 -2.475 -16.159 1.00 94.00 208 SER A O 1
ATOM 1678 N N . GLU A 1 209 ? 26.771 -1.030 -17.797 1.00 93.81 209 GLU A N 1
ATOM 1679 C CA . GLU A 1 209 ? 27.854 -1.821 -18.388 1.00 93.81 209 GLU A CA 1
ATOM 1680 C C . GLU A 1 209 ? 29.026 -1.960 -17.411 1.00 93.81 209 GLU A C 1
ATOM 1682 O O . GLU A 1 209 ? 29.442 -3.075 -17.100 1.00 93.81 209 GLU A O 1
ATOM 1687 N N . VAL A 1 210 ? 29.461 -0.861 -16.792 1.00 93.50 210 VAL A N 1
ATOM 1688 C CA . VAL A 1 210 ? 30.540 -0.839 -15.784 1.00 93.50 210 VAL A CA 1
ATOM 1689 C C . VAL A 1 210 ? 30.213 -1.699 -14.558 1.00 93.50 210 VAL A C 1
ATOM 1691 O O . VAL A 1 210 ? 31.086 -2.328 -13.944 1.00 93.50 210 VAL A O 1
ATOM 1694 N N . LEU A 1 211 ? 28.935 -1.743 -14.179 1.00 91.88 211 LEU A N 1
ATOM 1695 C CA . LEU A 1 211 ? 28.439 -2.567 -13.079 1.00 91.88 211 LEU A CA 1
ATOM 1696 C C . LEU A 1 211 ? 28.126 -4.014 -13.497 1.00 91.88 211 LEU A C 1
ATOM 1698 O O . LEU A 1 211 ? 27.792 -4.814 -12.620 1.00 91.88 211 LEU A O 1
ATOM 1702 N N . ASN A 1 212 ? 28.244 -4.361 -14.785 1.00 91.38 212 ASN A N 1
ATOM 1703 C CA . ASN A 1 212 ? 27.820 -5.636 -15.372 1.00 91.38 212 ASN A CA 1
ATOM 1704 C C . ASN A 1 212 ? 26.348 -5.972 -15.053 1.00 91.38 212 ASN A C 1
ATOM 1706 O O . ASN A 1 212 ? 26.018 -7.065 -14.586 1.00 91.38 212 ASN A O 1
ATOM 1710 N N . ARG A 1 213 ? 25.449 -5.001 -15.241 1.00 90.88 213 ARG A N 1
ATOM 1711 C CA . ARG A 1 213 ? 24.019 -5.076 -14.903 1.00 90.88 213 ARG A CA 1
ATOM 1712 C C . ARG A 1 213 ? 23.138 -4.603 -16.048 1.00 90.88 213 ARG A C 1
ATOM 1714 O O . ARG A 1 213 ? 23.578 -3.942 -16.976 1.00 90.88 213 ARG A O 1
ATOM 1721 N N . LYS A 1 214 ? 21.844 -4.912 -15.943 1.00 92.25 214 LYS A N 1
ATOM 1722 C CA . LYS A 1 214 ? 20.823 -4.324 -16.817 1.00 92.25 214 LYS A CA 1
ATOM 1723 C C . LYS A 1 214 ? 20.528 -2.884 -16.380 1.00 92.25 214 LYS A C 1
ATOM 1725 O O . LYS A 1 214 ? 20.508 -2.625 -15.174 1.00 92.25 214 LYS A O 1
ATOM 1730 N N . PRO A 1 215 ? 20.237 -1.967 -17.315 1.00 94.62 215 PRO A N 1
ATOM 1731 C CA . PRO A 1 215 ? 19.834 -0.610 -16.972 1.00 94.62 215 PRO A CA 1
ATOM 1732 C C . PRO A 1 215 ? 18.497 -0.609 -16.219 1.00 94.62 215 PRO A C 1
ATOM 1734 O O . PRO A 1 215 ? 17.598 -1.403 -16.511 1.00 94.62 215 PRO A O 1
ATOM 1737 N N . TYR A 1 216 ? 18.347 0.324 -15.276 1.00 92.38 216 TYR A N 1
ATOM 1738 C CA . TYR A 1 216 ? 17.211 0.379 -14.346 1.00 92.38 216 TYR A CA 1
ATOM 1739 C C . TYR A 1 216 ? 15.841 0.384 -15.051 1.00 92.38 216 TYR A C 1
ATOM 1741 O O . TYR A 1 216 ? 14.973 -0.419 -14.721 1.00 92.38 216 TYR A O 1
ATOM 1749 N N . ARG A 1 217 ? 15.687 1.160 -16.133 1.00 93.62 217 ARG A N 1
ATOM 1750 C CA . ARG A 1 217 ? 14.440 1.216 -16.923 1.00 93.62 217 ARG A CA 1
ATOM 1751 C C . ARG A 1 217 ? 14.025 -0.131 -17.531 1.00 93.62 217 ARG A C 1
ATOM 1753 O O . ARG A 1 217 ? 12.842 -0.383 -17.748 1.00 93.62 217 ARG A O 1
ATOM 1760 N N . GLN A 1 218 ? 14.982 -1.004 -17.857 1.00 94.00 218 GLN A N 1
ATOM 1761 C CA . GLN A 1 218 ? 14.666 -2.357 -18.332 1.00 94.00 218 GLN A CA 1
ATOM 1762 C C . GLN A 1 218 ? 14.239 -3.271 -17.179 1.00 94.00 218 GLN A C 1
ATOM 1764 O O . GLN A 1 218 ? 13.383 -4.131 -17.382 1.00 94.00 218 GLN A O 1
ATOM 1769 N N . LEU A 1 219 ? 14.810 -3.083 -15.983 1.00 92.88 219 LEU A N 1
ATOM 1770 C CA . LEU A 1 219 ? 14.387 -3.798 -14.777 1.00 92.88 219 LEU A CA 1
ATOM 1771 C C . LEU A 1 219 ? 12.943 -3.441 -14.416 1.00 92.88 219 LEU A C 1
ATOM 1773 O O . LEU A 1 219 ? 12.161 -4.354 -14.185 1.00 92.88 219 LEU A O 1
ATOM 1777 N N . GLU A 1 220 ? 12.575 -2.158 -14.475 1.00 92.88 220 GLU A N 1
ATOM 1778 C CA . GLU A 1 220 ? 11.196 -1.686 -14.279 1.00 92.88 220 GLU A CA 1
ATOM 1779 C C . GLU A 1 220 ? 10.209 -2.355 -15.228 1.00 92.88 220 GLU A C 1
ATOM 1781 O O . GLU A 1 220 ? 9.257 -2.993 -14.787 1.00 92.88 220 GLU A O 1
ATOM 1786 N N . LYS A 1 221 ? 10.467 -2.271 -16.539 1.00 94.38 221 LYS A N 1
ATOM 1787 C CA . LYS A 1 221 ? 9.600 -2.884 -17.555 1.00 94.38 221 LYS A CA 1
ATOM 1788 C C . LYS A 1 221 ? 9.438 -4.385 -17.339 1.00 94.38 221 LYS A C 1
ATOM 1790 O O . LYS A 1 221 ? 8.331 -4.901 -17.437 1.00 94.38 221 LYS A O 1
ATOM 1795 N N . ARG A 1 222 ? 10.540 -5.081 -17.041 1.00 94.44 222 ARG A N 1
ATOM 1796 C CA . ARG A 1 222 ? 10.516 -6.518 -16.755 1.00 94.44 222 ARG A CA 1
ATOM 1797 C C . ARG A 1 222 ? 9.717 -6.814 -15.490 1.00 94.44 222 ARG A C 1
ATOM 1799 O O . ARG A 1 222 ? 8.973 -7.782 -15.482 1.00 94.44 222 ARG A O 1
ATOM 1806 N N . ALA A 1 223 ? 9.881 -6.023 -14.435 1.00 94.25 223 ALA A N 1
ATOM 1807 C CA . ALA A 1 223 ? 9.182 -6.227 -13.175 1.00 94.25 223 ALA A CA 1
ATOM 1808 C C . ALA A 1 223 ? 7.667 -6.015 -13.337 1.00 94.25 223 ALA A C 1
ATOM 1810 O O . ALA A 1 223 ? 6.900 -6.852 -12.876 1.00 94.25 223 ALA A O 1
ATOM 1811 N N . ILE A 1 224 ? 7.251 -4.979 -14.074 1.00 94.00 224 ILE A N 1
ATOM 1812 C CA . ILE A 1 224 ? 5.843 -4.740 -14.434 1.00 94.00 224 ILE A CA 1
ATOM 1813 C C . ILE A 1 224 ? 5.280 -5.930 -15.221 1.00 94.00 224 ILE A C 1
ATOM 1815 O O . ILE A 1 224 ? 4.284 -6.508 -14.802 1.00 94.00 224 ILE A O 1
ATOM 1819 N N . ALA A 1 225 ? 5.963 -6.354 -16.289 1.00 93.88 225 ALA A N 1
ATOM 1820 C CA . ALA A 1 225 ? 5.517 -7.478 -17.115 1.00 93.88 225 ALA A CA 1
ATOM 1821 C C . ALA A 1 225 ? 5.429 -8.802 -16.332 1.00 93.88 225 ALA A C 1
ATOM 1823 O O . ALA A 1 225 ? 4.555 -9.625 -16.583 1.00 93.88 225 ALA A O 1
ATOM 1824 N N . LEU A 1 226 ? 6.332 -9.023 -15.369 1.00 93.25 226 LEU A N 1
ATOM 1825 C CA . LEU A 1 226 ? 6.293 -10.203 -14.504 1.00 93.25 226 LEU A CA 1
ATOM 1826 C C . LEU A 1 226 ? 5.097 -10.185 -13.549 1.00 93.25 226 LEU A C 1
ATOM 1828 O O . LEU A 1 226 ? 4.520 -11.240 -13.306 1.00 93.25 226 LEU A O 1
ATOM 1832 N N . GLU A 1 227 ? 4.744 -9.032 -12.978 1.00 91.25 227 GLU A N 1
ATOM 1833 C CA . GLU A 1 227 ? 3.555 -8.920 -12.123 1.00 91.25 227 GLU A CA 1
ATOM 1834 C C . GLU A 1 227 ? 2.261 -9.065 -12.941 1.00 91.25 227 GLU A C 1
ATOM 1836 O O . GLU A 1 227 ? 1.365 -9.786 -12.510 1.00 91.25 227 GLU A O 1
ATOM 1841 N N . GLU A 1 228 ? 2.190 -8.487 -14.147 1.00 88.44 228 GLU A N 1
ATOM 1842 C CA . GLU A 1 228 ? 1.067 -8.690 -15.081 1.00 88.44 228 GLU A CA 1
ATOM 1843 C C . GLU A 1 228 ? 0.874 -10.183 -15.413 1.00 88.44 228 GLU A C 1
ATOM 1845 O O . GLU A 1 228 ? -0.214 -10.725 -15.225 1.00 88.44 228 GLU A O 1
ATOM 1850 N N . ALA A 1 229 ? 1.946 -10.889 -15.790 1.00 89.50 229 ALA A N 1
ATOM 1851 C CA . ALA A 1 229 ? 1.882 -12.318 -16.112 1.00 89.50 229 ALA A CA 1
ATOM 1852 C C . ALA A 1 229 ? 1.485 -13.199 -14.908 1.00 89.50 229 ALA A C 1
ATOM 1854 O O . ALA A 1 229 ? 0.781 -14.200 -15.062 1.00 89.50 229 ALA A O 1
ATOM 1855 N N . LYS A 1 230 ? 1.920 -12.844 -13.687 1.00 88.19 230 LYS A N 1
ATOM 1856 C CA . LYS A 1 230 ? 1.489 -13.546 -12.463 1.00 88.19 230 LYS A CA 1
ATOM 1857 C C . LYS A 1 230 ? -0.019 -13.444 -12.276 1.00 88.19 230 LYS A C 1
ATOM 1859 O O . LYS A 1 230 ? -0.643 -14.434 -11.896 1.00 88.19 230 LYS A O 1
ATOM 1864 N N . PHE A 1 231 ? -0.598 -12.280 -12.545 1.00 80.00 231 PHE A N 1
ATOM 1865 C CA . PHE A 1 231 ? -2.030 -12.081 -12.401 1.00 80.00 231 PHE A CA 1
ATOM 1866 C C . PHE A 1 231 ? -2.834 -12.936 -13.390 1.00 80.00 231 PHE A C 1
ATOM 1868 O O . PHE A 1 231 ? -3.704 -13.692 -12.961 1.00 80.00 231 PHE A O 1
ATOM 1875 N N . GLU A 1 232 ? -2.486 -12.906 -14.679 1.00 80.06 232 GLU A N 1
ATOM 1876 C CA . GLU A 1 232 ? -3.153 -13.705 -15.724 1.00 80.06 232 GLU A CA 1
ATOM 1877 C C . GLU A 1 232 ? -3.151 -15.209 -15.386 1.00 80.06 232 GLU A C 1
ATOM 1879 O O . GLU A 1 232 ? -4.157 -15.912 -15.532 1.00 80.06 232 GLU A O 1
ATOM 1884 N N . SER A 1 233 ? -2.038 -15.712 -14.840 1.00 72.94 233 SER A N 1
ATOM 1885 C CA . SER A 1 233 ? -1.947 -17.105 -14.382 1.00 72.94 233 SER A CA 1
ATOM 1886 C C . SER A 1 233 ? -2.916 -17.427 -13.233 1.00 72.94 233 SER A C 1
ATOM 1888 O O . SER A 1 233 ? -3.454 -18.529 -13.146 1.00 72.94 233 SER A O 1
ATOM 1890 N N . HIS A 1 234 ? -3.182 -16.462 -12.352 1.00 67.44 234 HIS A N 1
ATOM 1891 C CA . HIS A 1 234 ? -4.094 -16.642 -11.228 1.00 67.44 234 HIS A CA 1
ATOM 1892 C C . HIS A 1 234 ? -5.564 -16.557 -11.663 1.00 67.44 234 HIS A C 1
ATOM 1894 O O . HIS A 1 234 ? -6.423 -17.210 -11.063 1.00 67.44 234 HIS A O 1
ATOM 1900 N N . GLU A 1 235 ? -5.866 -15.760 -12.684 1.00 68.31 235 GLU A N 1
ATOM 1901 C CA . GLU A 1 235 ? -7.206 -15.643 -13.257 1.00 68.31 235 GLU A CA 1
ATOM 1902 C C . GLU A 1 235 ? -7.607 -16.920 -14.009 1.00 68.31 235 GLU A C 1
ATOM 1904 O O . GLU A 1 235 ? -8.676 -17.479 -13.762 1.00 68.31 235 GLU A O 1
ATOM 1909 N N . THR A 1 236 ? -6.706 -17.462 -14.830 1.00 59.16 236 THR A N 1
ATOM 1910 C CA . THR A 1 236 ? -6.925 -18.728 -15.555 1.00 59.16 236 THR A CA 1
ATOM 1911 C C . THR A 1 236 ? -7.150 -19.920 -14.616 1.00 59.16 236 THR A C 1
ATOM 1913 O O . THR A 1 236 ? -8.069 -20.711 -14.836 1.00 59.16 236 THR A O 1
ATOM 1916 N N . LEU A 1 237 ? -6.398 -20.016 -13.510 1.00 49.72 237 LEU A N 1
ATOM 1917 C CA . LEU A 1 237 ? -6.623 -21.026 -12.463 1.00 49.72 237 LEU A CA 1
ATOM 1918 C C . LEU A 1 237 ? -8.013 -20.920 -11.813 1.00 49.72 237 LEU A C 1
ATOM 1920 O O . LEU A 1 237 ? -8.581 -21.938 -11.420 1.00 49.72 237 LEU A O 1
ATOM 1924 N N . ARG A 1 238 ? -8.575 -19.709 -11.702 1.00 51.34 238 ARG A N 1
ATOM 1925 C CA . ARG A 1 238 ? -9.933 -19.493 -11.172 1.00 51.34 238 ARG A CA 1
ATOM 1926 C C . ARG A 1 238 ? -11.017 -19.808 -12.201 1.00 51.34 238 ARG A C 1
ATOM 1928 O O . ARG A 1 238 ? -12.060 -20.332 -11.832 1.00 51.34 238 ARG A O 1
ATOM 1935 N N . GLN A 1 239 ? -10.781 -19.538 -13.482 1.00 50.47 239 GLN A N 1
ATOM 1936 C CA . GLN A 1 239 ? -11.730 -19.868 -14.552 1.00 50.47 239 GLN A CA 1
ATOM 1937 C C . GLN A 1 239 ? -11.822 -21.387 -14.801 1.00 50.47 239 GLN A C 1
ATOM 1939 O O . GLN A 1 239 ? -12.912 -21.898 -15.052 1.00 50.47 239 GLN A O 1
ATOM 1944 N N . GLY A 1 240 ? -10.715 -22.127 -14.641 1.00 40.75 240 GLY A N 1
ATOM 1945 C CA . GLY A 1 240 ? -10.682 -23.597 -14.729 1.00 40.75 240 GLY A CA 1
ATOM 1946 C C . GLY A 1 240 ? -11.408 -24.336 -13.592 1.00 40.75 240 GLY A C 1
ATOM 1947 O O . GLY A 1 240 ? -11.635 -25.540 -13.689 1.00 40.75 240 GLY A O 1
ATOM 1948 N N . GLY A 1 241 ? -11.812 -23.624 -12.535 1.00 37.34 241 GLY A N 1
ATOM 1949 C CA . GLY A 1 241 ? -12.634 -24.127 -11.438 1.00 37.34 241 GLY A CA 1
ATOM 1950 C C . GLY A 1 241 ? -13.784 -23.166 -11.158 1.00 37.34 241 GLY A C 1
ATOM 1951 O O . GLY A 1 241 ? -13.689 -22.371 -10.236 1.00 37.34 241 GLY A O 1
ATOM 1952 N N . SER A 1 242 ? -14.838 -23.227 -11.981 1.00 44.12 242 SER A N 1
ATOM 1953 C CA . SER A 1 242 ? -16.127 -22.519 -11.850 1.00 44.12 242 SER A CA 1
ATOM 1954 C C . SER A 1 242 ? -16.332 -21.723 -10.547 1.00 44.12 242 SER A C 1
ATOM 1956 O O . SER A 1 242 ? -16.507 -22.325 -9.483 1.00 44.12 242 SER A O 1
ATOM 1958 N N . LYS A 1 243 ? -16.368 -20.382 -10.660 1.00 40.00 243 LYS A N 1
ATOM 1959 C CA . LYS A 1 243 ? -17.340 -19.455 -10.027 1.00 40.00 243 LYS A CA 1
ATOM 1960 C C . LYS A 1 243 ? -16.920 -17.991 -10.226 1.00 40.00 243 LYS A C 1
ATOM 1962 O O . LYS A 1 243 ? -16.461 -17.324 -9.311 1.00 40.00 243 LYS A O 1
ATOM 1967 N N . TYR A 1 244 ? -17.176 -17.466 -11.416 1.00 40.72 244 TYR A N 1
ATOM 1968 C CA . TYR A 1 244 ? -17.648 -16.090 -11.531 1.00 40.72 244 TYR A CA 1
ATOM 1969 C C . TYR A 1 244 ? -18.982 -16.160 -12.265 1.00 40.72 244 TYR A C 1
ATOM 1971 O O . TYR A 1 244 ? -19.025 -16.307 -13.481 1.00 40.72 244 TYR A O 1
ATOM 1979 N N . LEU A 1 245 ? -20.082 -16.117 -11.509 1.00 40.28 245 LEU A N 1
ATOM 1980 C CA . LEU A 1 245 ? -21.328 -15.593 -12.054 1.00 40.28 245 LEU A CA 1
ATOM 1981 C C . LEU A 1 245 ? -21.103 -14.087 -12.154 1.00 40.28 245 LEU A C 1
ATOM 1983 O O . LEU A 1 245 ? -21.288 -13.359 -11.180 1.00 40.28 245 LEU A O 1
ATOM 1987 N N . ILE A 1 246 ? -20.630 -13.639 -13.314 1.00 46.69 246 ILE A N 1
ATOM 1988 C CA . ILE A 1 246 ? -20.840 -12.258 -13.729 1.00 46.69 246 ILE A CA 1
ATOM 1989 C C . ILE A 1 246 ? -22.359 -12.156 -13.866 1.00 46.69 246 ILE A C 1
ATOM 1991 O O . ILE A 1 246 ? -22.947 -12.706 -14.795 1.00 46.69 246 ILE A O 1
ATOM 1995 N N . LEU A 1 247 ? -23.021 -11.601 -12.850 1.00 40.22 247 LEU A N 1
ATOM 1996 C CA . LEU A 1 247 ? -24.432 -11.265 -12.950 1.00 40.22 247 LEU A CA 1
ATOM 1997 C C . LEU A 1 247 ? -24.519 -10.122 -13.961 1.00 40.22 247 LEU A C 1
ATOM 1999 O O . LEU A 1 247 ? -24.273 -8.970 -13.612 1.00 40.22 247 LEU A O 1
ATOM 2003 N N . ASP A 1 248 ? -24.823 -10.464 -15.212 1.00 34.75 248 ASP A N 1
ATOM 2004 C CA . ASP A 1 248 ? -25.205 -9.509 -16.245 1.00 34.75 248 ASP A CA 1
ATOM 2005 C C . ASP A 1 248 ? -26.413 -8.707 -15.741 1.00 34.75 248 ASP A C 1
ATOM 2007 O O . ASP A 1 248 ? -27.557 -9.161 -15.777 1.00 34.75 248 ASP A O 1
ATOM 2011 N N . THR A 1 249 ? -26.174 -7.487 -15.267 1.00 46.16 249 THR A N 1
ATOM 2012 C CA . THR A 1 249 ? -27.222 -6.533 -14.876 1.00 46.16 249 THR A CA 1
ATOM 2013 C C . THR A 1 249 ? -27.905 -5.877 -16.084 1.00 46.16 249 THR A C 1
ATOM 2015 O O . THR A 1 249 ? -28.704 -4.960 -15.921 1.00 46.16 249 THR A O 1
ATOM 2018 N N . SER A 1 250 ? -27.660 -6.360 -17.307 1.00 42.75 250 SER A N 1
ATOM 2019 C CA . SER A 1 250 ? -28.230 -5.818 -18.549 1.00 42.75 250 SER A CA 1
ATOM 2020 C C . SER A 1 250 ? -29.631 -6.347 -18.903 1.00 42.75 250 SER A C 1
ATOM 2022 O O . SER A 1 250 ? -30.173 -5.982 -19.944 1.00 42.75 250 SER A O 1
ATOM 2024 N N . LYS A 1 251 ? -30.271 -7.158 -18.047 1.00 46.44 251 LYS A N 1
ATOM 2025 C CA . LYS A 1 251 ? -31.668 -7.603 -18.229 1.00 46.44 251 LYS A CA 1
ATOM 2026 C C . LYS A 1 251 ? -32.558 -7.217 -17.050 1.00 46.44 251 LYS A C 1
ATOM 2028 O O . LYS A 1 251 ? -32.945 -8.052 -16.242 1.00 46.44 251 LYS A O 1
ATOM 2033 N N . SER A 1 252 ? -32.909 -5.940 -16.978 1.00 45.53 252 SER A N 1
ATOM 2034 C CA . SER A 1 252 ? -34.062 -5.449 -16.218 1.00 45.53 252 SER A CA 1
ATOM 2035 C C . SER A 1 252 ? -34.428 -4.066 -16.743 1.00 45.53 252 SER A C 1
ATOM 2037 O O . SER A 1 252 ? -33.882 -3.078 -16.263 1.00 45.53 252 SER A O 1
ATOM 2039 N N . ASN A 1 253 ? -35.278 -4.026 -17.774 1.00 43.84 253 ASN A N 1
ATOM 2040 C CA . ASN A 1 253 ? -36.320 -3.019 -18.035 1.00 43.84 253 ASN A CA 1
ATOM 2041 C C . ASN A 1 253 ? -36.805 -3.159 -19.487 1.00 43.84 253 ASN A C 1
ATOM 2043 O O . ASN A 1 253 ? -36.302 -2.493 -20.390 1.00 43.84 253 ASN A O 1
ATOM 2047 N N . ASN A 1 254 ? -37.761 -4.066 -19.686 1.00 36.94 254 ASN A N 1
ATOM 2048 C CA . ASN A 1 254 ? -38.874 -3.934 -20.629 1.00 36.94 254 ASN A CA 1
ATOM 2049 C C . ASN A 1 254 ? -39.975 -4.910 -20.220 1.00 36.94 254 ASN A C 1
ATOM 2051 O O . ASN A 1 254 ? -39.629 -6.091 -19.985 1.00 36.94 254 ASN A O 1
#

Nearest PDB structures (foldseek):
  8apo-assembly1_Yc  TM=6.590E-01  e=1.915E-02  Polytomella magna
  6xyw-assembly1_BD  TM=4.966E-01  e=1.185E-02  Arabidopsis thaliana
  9fia-assembly1_BK  TM=4.686E-01  e=2.586E-02  Toxoplasma gondii
  7pua-assembly1_Ca  TM=4.824E-01  e=3.631E-01  Trypanosoma brucei brucei
  6sgb-assembly1_Ca  TM=5.363E-01  e=7.925E-01  Trypanosoma brucei brucei

pLDDT: mean 78.4, std 22.66, range [33.12, 97.31]

Foldseek 3Di:
DDDDDDDDDDDDDDDDDDDDPDDDDDDDDDDDDDDDDDDDDPDPPPPDPDPPDPDDPVRVVVVVCCVPVVVQVVDFDFLAAPASPPANDPVDPPDHDQFAAAPVVLVVLLVVCLVPVPVSPLVNVCVVLQHASVVSLVSNVVVVVVVVCVVVVNDDPVVVSVVVCRNRNNPDPSVSVHDDNDDDDDPDDDDDDDDDDPPDDDDQCNVQVVRVHDRPVVVVVVVVVVSSVVSVVVVVVDVVPDDDPSPPPVPDDD

Secondary structure (DSSP, 8-state):
----------------------------PPP------------------PPPP---HHHHHHHHHHHTTTGGGTSPPSSS---SSSSS-TT-TT--PPPPPPHHHHHHHHHHHHH-TTTS-HHHHHHHHT--HHHHHHHHHHHHHHHHHHHTTPPP-HHHHHHHHHHHT----GGGG---SS-------S-------TT----HHHHHHHTTS--HHHHHHHHHHHHHHHHHHHHHHHHTS-------TT----

Solvent-accessible surface area (backbone atoms only — not comparable to full-atom values): 16734 Å² total; per-residue (Å²): 135,86,84,85,82,83,81,79,84,83,86,76,86,83,82,80,84,76,84,79,80,80,80,81,81,85,79,82,79,84,79,90,74,89,88,84,86,76,96,72,78,92,70,84,70,75,84,68,80,76,73,78,77,84,69,50,74,67,57,52,53,48,54,55,39,42,71,52,82,38,45,73,70,76,50,81,43,82,58,35,65,78,44,88,54,100,33,75,41,86,93,38,82,85,57,68,85,75,61,54,80,36,66,70,58,55,48,50,56,42,53,50,30,70,74,38,52,83,76,41,29,64,64,51,49,17,68,74,64,27,35,24,45,68,58,53,52,50,50,47,54,51,51,53,52,49,53,52,38,51,74,70,66,52,87,76,68,60,68,59,53,54,51,51,36,32,41,45,23,19,88,60,64,60,81,82,62,54,45,64,58,68,90,82,81,75,91,77,76,81,91,83,87,80,94,74,62,95,87,61,85,88,46,70,62,56,56,14,58,80,68,74,47,78,38,67,74,59,52,50,55,50,52,54,53,52,54,54,53,53,50,55,56,54,50,51,61,43,65,78,53,83,79,78,80,77,76,73,80,86,81,81,88,132

=== Feature glossary ===
Key to the feature types in this record:

pLDDT. pLDDT is the predicted lDDT-Cα score: AlphaFold's confidence that the local environment of each residue (all inter-atomic distances within 15 Å) is correctly placed. It is a per-residue number between 0 and 100, with higher meaning more reliable.

Radius of gyration, Cα contacts, bounding box. The geometric summary reports three shape descriptors. Rg (radius of gyration) measures how spread out the Cα atoms are about their centre of mass; compact globular proteins have small Rg, elongated or unfolded ones large. Cα contacts (<8 Å, |i−j|>4) count long-range residue pairs in spatial proximity — high for tightly packed folds,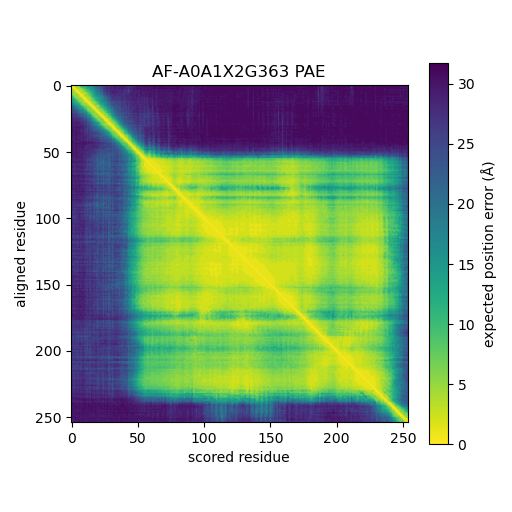 near zero for rods or random coil. The bounding-box extents give the protein's footprint along x, y, z in Å.

Backbone torsions (φ/ψ). Backbone dihedral angles. Every residue except chain termini has a φ (preceding-C → N → Cα → C) and a ψ (N → Cα → C → next-N). They are reported in degrees following the IUPAC sign convention. Secondary structure is essentially a statement about which (φ, ψ) basin each residue occupies.

Contact-map, Ramachandran, and PAE plots. Plot images: a contact map (which residues are close in 3D, as an N×N binary image), a Ramachandran scatter (backbone torsion angles, revealing secondary-structure composition at a glance), and — for AlphaFold structures — a PAE heatmap (pairwise prediction confidence).

Predicted aligned error. Predicted Aligned Error (PAE) is an AlphaFold confidence matrix: entry (i, j) is the expected error in the position of residue j, in ångströms, when the prediction is superimposed on the true structure at residue i. Low PAE within a block of residues means that block is internally rigid and well-predicted; high PAE between two blocks means their relative placement is uncertain even if each block individually is confident.

Secondary structure (3-state, P-SEA). Three-state secondary structure (P-SEA) collapses the eight DSSP classes into helix (a), strand (b), and coil (c). P-SEA assigns these from Cα geometry alone — distances and angles — without requiring backbone oxygens, so it works on any Cα trace.

Solvent-accessible surface area. Solvent-accessible surface area (SASA) is the area in Å² traced out by the centre of a 1.4 Å probe sphere (a water molecule) rolled over the protein's van der Waals surface (Shrake–Rupley / Lee–Richards construction). Buried residues have near-zero SASA; fully exposed residues can exceed 200 Å². The total SASA scales roughly with the number of surface residues.

Foldseek 3Di. The Foldseek 3Di string encodes local tertiary geometry as a 20-letter alphabet — one character per residue — derived from the relative positions of nearby Cα atoms. Unlike the amino-acid sequence, 3Di is a direct function of the 3D structure, so two proteins with the same fold have similar 3Di strings even at low sequence identity.

B-factor. For experimental (PDB) structures, the B-factor (temperature factor) quantifies the positional spread of each atom in the crystal — a combination of thermal vibration and static disorder — in units of Å². High B-factors mark flexible loops or poorly resolved regions; low B-factors mark the rigid, well-ordered core.

mmCIF coordinates. The mmCIF block holds the 3D Cartesian coordinates of each backbone atom (N, Cα, C, O) in ångströms. mmCIF is the PDB's canonical archive format — a tagged-loop text representation of the atomic model.

InterPro / GO / CATH / organism. Functional annotations link the protein to curated databases. InterPro entries identify conserved domains and families by matching the sequence against member-database signatures (Pfam, PROSITE, CDD, …). Gene Ontology (GO) terms describe molecular function, biological process, and cellular component in a controlled vocabulary. CATH places the structure in a hierarchical fold classification (Class/Architecture/Topology/Homologous-superfamily). The organism is the source species.

Rendered structure images. Structure images are PyMOL renders from six orthogonal camera directions. Cartoon representation draws helices as coils and strands as arrows; sticks shows the backbone as bonds; surface shows the solvent-excluded envelope. Rainbow coloring maps sequence position to hue (blue→red, N→C); chain coloring assigns a distinct color per polypeptide.

Sequence. This is the polypeptide sequence — one letter per residue, N-terminus first. Length ranges from a few dozen residues for small domains to over a thousand for large multi-domain proteins.

Secondary structure (8-state, DSSP). The SS8 string is DSSP's per-residue secondary-structure call. α-helix (H) means an i→i+4 H-bond ladder; β-strand (E) means the residue participates in a β-sheet; 3₁₀ (G) and π (I) are tighter and wider helices; T/S are turns/bends; '-' is loop.

Nearest PDB structures. Structural nearest neighbors (via Foldseek easy-search vs the PDB). Reported per hit: target PDB id, E-value, and alignment TM-score. A TM-score above ~0.5 is the conventional threshold for 'same fold'.